Protein AF-A0A4S4K410-F1 (afdb_monomer)

Sequence (295 aa):
TPGTQKKARWALGLKLHQTNRVKKLQQISLLTTVKEDLVETQPMESEPGLAGVTVMLIDEGITEASTTGVRGQEWINKVKNTLTYLKDHHLTWGNIIEYILDPQHGKGQERWEGFFHSPHRVQQILNWWSSSRNSKTGRRTLQEWAVSYVAGAVGKEGHAATKNGLLQSGKMTVDELFAMGFDIKRLYGQLDAICPTITRVLHAFSTTAKQRQNNKEGPIQRKVRRVGAALLLLLGERSQANSYVKHVIGLYLSYPTLAGSRKAAYIPALPHTPSLNILASSLAFLWPAAQPQNA

Radius of gyration: 31.35 Å; Cα contacts (8 Å, |Δi|>4): 128; chains: 1; bounding box: 106×78×74 Å

Nearest PDB structures (foldseek):
  8fbj-assembly1_A  TM=2.030E-01  e=6.782E+00  synthetic construct

pLDDT: mean 75.61, std 21.57, range [28.02, 97.81]

Solvent-accessible surface area (backbone atoms only — not comparable to full-atom values): 17766 Å² total; per-residue (Å²): 108,80,69,58,58,55,53,52,54,52,54,50,51,52,53,52,52,51,53,52,51,51,54,50,50,51,53,49,51,56,58,52,65,64,55,75,80,63,82,80,85,77,82,85,84,81,87,87,90,76,85,88,79,87,81,76,94,72,95,75,92,77,95,82,79,62,73,70,61,51,59,53,50,53,51,52,50,54,53,50,53,50,55,49,56,32,53,78,70,78,43,52,74,64,58,53,47,50,54,40,67,38,76,87,68,69,35,60,64,61,37,34,72,72,43,58,69,44,67,64,54,52,53,50,51,51,50,53,49,63,32,86,89,36,57,71,66,57,30,49,53,53,50,53,50,51,51,51,50,50,50,52,51,38,52,50,24,57,50,49,46,59,72,70,41,84,40,26,41,92,82,48,76,91,50,73,61,52,57,72,66,68,44,49,62,62,52,30,58,57,43,41,74,56,27,48,64,51,48,51,51,51,47,58,74,76,47,53,74,71,48,71,78,66,66,52,71,69,65,52,57,56,46,50,40,51,51,24,46,51,52,52,50,54,48,31,72,73,31,77,64,34,33,31,67,58,52,46,50,46,55,64,62,50,47,66,67,44,58,75,56,90,75,71,83,90,73,79,81,75,79,90,51,75,60,55,57,55,47,49,65,62,43,61,76,73,53,76,77,79,70,81,80,85,128

Foldseek 3Di:
DVVVVVVVVVVVVVVVVVVVVVVVVVVVVVVVVVPVPDPPDDDDDDDDDDDDDDDDDDDDDDDDPDPVPVVVVVVVVVVVVVCVVCVVVVHHPVNVCCCCVPVVNVNPPCCCVVAVVDVVRVVVVLCVQCDPPHDPVSNVVSVVVVVVVLVVLQVVLLVQVVVVLPLACVVPDPDPCLLLVDDLLVQLVVSCVSRVSLLVVLCVVVDDPVCVVVPDPVVVVVSSLLSSLVVLVVSCVVDVSSCSLVVSLVVVVVVVVCVVVPPDDDDPDRDPDVSSVSNCVVCVVVDDPPDPPDD

Structure (mmCIF, N/CA/C/O backbone):
data_AF-A0A4S4K410-F1
#
_entry.id   AF-A0A4S4K410-F1
#
loop_
_atom_site.group_PDB
_atom_site.id
_atom_site.type_symbol
_atom_site.label_atom_id
_atom_site.label_alt_id
_atom_site.label_comp_id
_atom_site.label_asym_id
_atom_site.label_entity_id
_atom_site.label_seq_id
_atom_site.pdbx_PDB_ins_code
_atom_site.Cartn_x
_atom_site.Cartn_y
_atom_site.Cartn_z
_atom_site.occupancy
_atom_site.B_iso_or_equiv
_atom_site.auth_seq_id
_atom_site.auth_comp_id
_atom_site.auth_asym_id
_atom_site.auth_atom_id
_atom_site.pdbx_PDB_model_num
ATOM 1 N N . THR A 1 1 ? 25.215 55.231 -10.479 1.00 58.22 1 THR A N 1
ATOM 2 C CA . THR A 1 1 ? 25.894 54.295 -11.402 1.00 58.22 1 THR A CA 1
ATOM 3 C C . THR A 1 1 ? 24.973 53.118 -11.699 1.00 58.22 1 THR A C 1
ATOM 5 O O . THR A 1 1 ? 24.130 52.801 -10.866 1.00 58.22 1 THR A O 1
ATOM 8 N N . PRO A 1 2 ? 25.087 52.448 -12.857 1.00 57.28 2 PRO A N 1
ATOM 9 C CA . PRO A 1 2 ? 24.198 51.338 -13.241 1.00 57.28 2 PRO A CA 1
ATOM 10 C C . PRO A 1 2 ? 24.110 50.209 -12.190 1.00 57.28 2 PRO A C 1
ATOM 12 O O . PRO A 1 2 ? 23.074 49.561 -12.034 1.00 57.28 2 PRO A O 1
ATOM 15 N N . GLY A 1 3 ? 25.169 50.022 -11.392 1.00 59.28 3 GLY A N 1
ATOM 16 C CA . GLY A 1 3 ? 25.211 49.054 -10.292 1.00 59.28 3 GLY A CA 1
ATOM 17 C C . GLY A 1 3 ? 24.280 49.360 -9.109 1.00 59.28 3 GLY A C 1
ATOM 18 O O . GLY A 1 3 ? 23.757 48.425 -8.499 1.00 59.28 3 GLY A O 1
ATOM 19 N N . THR A 1 4 ? 24.005 50.633 -8.791 1.00 63.62 4 THR A N 1
ATOM 20 C CA . THR A 1 4 ? 23.116 50.995 -7.669 1.00 63.62 4 THR A CA 1
ATOM 21 C C . THR A 1 4 ? 21.636 50.800 -8.000 1.00 63.62 4 THR A C 1
ATOM 23 O O . THR A 1 4 ? 20.877 50.359 -7.137 1.00 63.62 4 THR A O 1
ATOM 26 N N . GLN A 1 5 ? 21.222 50.989 -9.259 1.00 62.91 5 GLN A N 1
ATOM 27 C CA . GLN A 1 5 ? 19.840 50.715 -9.685 1.00 62.91 5 GLN A CA 1
ATOM 28 C C . GLN A 1 5 ? 19.495 49.218 -9.657 1.00 62.91 5 GLN A C 1
ATOM 30 O O . GLN A 1 5 ? 18.385 48.845 -9.271 1.00 62.91 5 GLN A O 1
ATOM 35 N N . LYS A 1 6 ? 20.442 48.334 -10.005 1.00 70.31 6 LYS A N 1
ATOM 36 C CA . LYS A 1 6 ? 20.217 46.878 -9.979 1.00 70.31 6 LYS A CA 1
ATOM 37 C C . LYS A 1 6 ? 20.060 46.348 -8.547 1.00 70.31 6 LYS A C 1
ATOM 39 O O . LYS A 1 6 ? 19.157 45.553 -8.290 1.00 70.31 6 LYS A O 1
ATOM 44 N N . LYS A 1 7 ? 20.870 46.848 -7.603 1.00 70.31 7 LYS A N 1
ATOM 45 C CA . LYS A 1 7 ? 20.735 46.526 -6.169 1.00 70.31 7 LYS A CA 1
ATOM 46 C C . LYS A 1 7 ? 19.418 47.047 -5.580 1.00 70.31 7 LYS A C 1
ATOM 48 O O . LYS A 1 7 ? 18.753 46.308 -4.858 1.00 70.31 7 LYS A O 1
ATOM 53 N N . ALA A 1 8 ? 18.992 48.258 -5.948 1.00 69.50 8 ALA A N 1
ATOM 54 C CA . ALA A 1 8 ? 17.716 48.818 -5.497 1.00 69.50 8 ALA A CA 1
ATOM 55 C C . ALA A 1 8 ? 16.500 48.014 -6.002 1.00 69.50 8 ALA A C 1
ATOM 57 O O . ALA A 1 8 ? 15.588 47.731 -5.226 1.00 69.50 8 ALA A O 1
ATOM 58 N N . ARG A 1 9 ? 16.506 47.565 -7.269 1.00 69.75 9 ARG A N 1
ATOM 59 C CA . ARG A 1 9 ? 15.432 46.714 -7.827 1.00 69.75 9 ARG A CA 1
ATOM 60 C C . ARG A 1 9 ? 15.360 45.344 -7.151 1.00 69.75 9 ARG A C 1
ATOM 62 O O . ARG A 1 9 ? 14.262 44.852 -6.902 1.00 69.75 9 ARG A O 1
ATOM 69 N N . TRP A 1 10 ? 16.503 44.750 -6.809 1.00 75.12 10 TRP A N 1
ATOM 70 C CA . TRP A 1 10 ? 16.539 43.470 -6.097 1.00 75.12 10 TRP A CA 1
ATOM 71 C C . TRP A 1 10 ? 16.016 43.595 -4.657 1.00 75.12 10 TRP A C 1
ATOM 73 O O . TRP A 1 10 ? 15.180 42.798 -4.231 1.00 75.12 10 TRP A O 1
ATOM 83 N N . ALA A 1 11 ? 16.415 44.652 -3.939 1.00 72.06 11 ALA A N 1
ATOM 84 C CA . ALA A 1 11 ? 15.927 44.935 -2.588 1.00 72.06 11 ALA A CA 1
ATOM 85 C C . ALA A 1 11 ? 14.411 45.225 -2.549 1.00 72.06 11 ALA A C 1
ATOM 87 O O . ALA A 1 11 ? 13.716 44.765 -1.642 1.00 72.06 11 ALA A O 1
ATOM 88 N N . LEU A 1 12 ? 13.880 45.933 -3.554 1.00 74.94 12 LEU A N 1
ATOM 89 C CA . LEU A 1 12 ? 12.438 46.154 -3.710 1.00 74.94 12 LEU A CA 1
ATOM 90 C C . LEU A 1 12 ? 11.680 44.849 -3.982 1.00 74.94 12 LEU A C 1
ATOM 92 O O . LEU A 1 12 ? 10.649 44.614 -3.355 1.00 74.94 12 LEU A O 1
ATOM 96 N N . GLY A 1 13 ? 12.203 43.973 -4.846 1.00 74.81 13 GLY A N 1
ATOM 97 C CA . GLY A 1 13 ? 11.602 42.663 -5.121 1.00 74.81 13 GLY A CA 1
ATOM 98 C C . GLY A 1 13 ? 11.507 41.779 -3.874 1.00 74.81 13 GLY A C 1
ATOM 99 O O . GLY A 1 13 ? 10.479 41.144 -3.637 1.00 74.81 13 GLY A O 1
ATOM 100 N N . LEU A 1 14 ? 12.537 41.801 -3.024 1.00 71.12 14 LEU A N 1
ATOM 101 C CA . LEU A 1 14 ? 12.553 41.066 -1.757 1.00 71.12 14 LEU A CA 1
ATOM 102 C C . LEU A 1 14 ? 11.547 41.613 -0.740 1.00 71.12 14 LEU A C 1
ATOM 104 O O . LEU A 1 14 ? 10.814 40.829 -0.132 1.00 71.12 14 LEU A O 1
ATOM 108 N N . LYS A 1 15 ? 11.441 42.942 -0.605 1.00 75.94 15 LYS A N 1
ATOM 109 C CA . LYS A 1 15 ? 10.417 43.571 0.248 1.00 75.94 15 LYS A CA 1
ATOM 110 C C . LYS A 1 15 ? 8.997 43.281 -0.246 1.00 75.94 15 LYS A C 1
ATOM 112 O O . LYS A 1 15 ? 8.112 43.007 0.568 1.00 75.94 15 LYS A O 1
ATOM 117 N N . LEU A 1 16 ? 8.774 43.277 -1.563 1.00 74.81 16 LEU A N 1
ATOM 118 C CA . LEU A 1 16 ? 7.480 42.920 -2.153 1.00 74.81 16 LEU A CA 1
ATOM 119 C C . LEU A 1 16 ? 7.133 41.445 -1.898 1.00 74.81 16 LEU A C 1
ATOM 121 O O . LEU A 1 16 ? 5.997 41.100 -1.578 1.00 74.81 16 LEU A O 1
ATOM 125 N N . HIS A 1 17 ? 8.125 40.556 -1.997 1.00 75.19 17 HIS A N 1
ATOM 126 C CA . HIS A 1 17 ? 7.915 39.136 -1.749 1.00 75.19 17 HIS A CA 1
ATOM 127 C C . HIS A 1 17 ? 7.597 38.846 -0.274 1.00 75.19 17 HIS A C 1
ATOM 129 O O . HIS A 1 17 ? 6.692 38.055 0.010 1.00 75.19 17 HIS A O 1
ATOM 135 N N . GLN A 1 18 ? 8.280 39.515 0.660 1.00 72.62 18 GLN A N 1
ATOM 136 C CA . GLN A 1 18 ? 8.018 39.390 2.096 1.00 72.62 18 GLN A CA 1
ATOM 137 C C . GLN A 1 18 ? 6.632 39.924 2.475 1.00 72.62 18 GLN A C 1
ATOM 139 O O . GLN A 1 18 ? 5.879 39.225 3.151 1.00 72.62 18 GLN A O 1
ATOM 144 N N . THR A 1 19 ? 6.244 41.102 1.983 1.00 75.19 19 THR A N 1
ATOM 145 C CA . THR A 1 19 ? 4.909 41.671 2.249 1.00 75.19 19 THR A CA 1
ATOM 146 C C . THR A 1 19 ? 3.784 40.808 1.677 1.00 75.19 19 THR A C 1
ATOM 148 O O . THR A 1 19 ? 2.789 40.570 2.362 1.00 75.19 19 THR A O 1
ATOM 151 N N . ASN A 1 20 ? 3.959 40.238 0.482 1.00 76.69 20 ASN A N 1
ATOM 152 C CA . ASN A 1 20 ? 2.993 39.292 -0.087 1.00 76.69 20 ASN A CA 1
ATOM 153 C C . ASN A 1 20 ? 2.908 37.979 0.708 1.00 76.69 20 ASN A C 1
ATOM 155 O O . ASN A 1 20 ? 1.824 37.412 0.848 1.00 76.69 20 ASN A O 1
ATOM 159 N N . ARG A 1 21 ? 4.025 37.501 1.271 1.00 73.25 21 ARG A N 1
ATOM 160 C CA . ARG A 1 21 ? 4.039 36.312 2.137 1.00 73.25 21 ARG A CA 1
ATOM 161 C C . ARG A 1 21 ? 3.305 36.570 3.456 1.00 73.25 21 ARG A C 1
ATOM 163 O O . ARG A 1 21 ? 2.523 35.720 3.868 1.00 73.25 21 ARG A O 1
ATOM 170 N N . VAL A 1 22 ? 3.494 37.738 4.071 1.00 77.31 22 VAL A N 1
ATOM 171 C CA . VAL A 1 22 ? 2.789 38.132 5.306 1.00 77.31 22 VAL A CA 1
ATOM 172 C C . VAL A 1 22 ? 1.286 38.282 5.061 1.00 77.31 22 VAL A C 1
ATOM 174 O O . VAL A 1 22 ? 0.502 37.690 5.795 1.00 77.31 22 VAL A O 1
ATOM 177 N N . LYS A 1 23 ? 0.871 38.955 3.978 1.00 78.81 23 LYS A N 1
ATOM 178 C CA . LYS A 1 23 ? -0.553 39.065 3.605 1.00 78.81 23 LYS A CA 1
ATOM 179 C C . LYS A 1 23 ? -1.205 37.700 3.372 1.00 78.81 23 LYS A C 1
ATOM 181 O O . LYS A 1 23 ? -2.328 37.469 3.808 1.00 78.81 23 LYS A O 1
ATOM 186 N N . LYS A 1 24 ? -0.486 36.769 2.733 1.00 75.38 24 LYS A N 1
ATOM 187 C CA . LYS A 1 24 ? -0.970 35.399 2.505 1.00 75.38 24 LYS A CA 1
ATOM 188 C C . LYS A 1 24 ? -1.123 34.616 3.812 1.00 75.38 24 LYS A C 1
ATOM 190 O O . LYS A 1 24 ? -2.091 33.881 3.961 1.00 75.38 24 LYS A O 1
ATOM 195 N N . LEU A 1 25 ? -0.202 34.785 4.762 1.00 68.94 25 LEU A N 1
ATOM 196 C CA . LEU A 1 25 ? -0.297 34.156 6.082 1.00 68.94 25 LEU A CA 1
ATOM 197 C C . LEU A 1 25 ? -1.420 34.767 6.933 1.00 68.94 25 LEU A C 1
ATOM 199 O O . LEU A 1 25 ? -2.132 34.024 7.599 1.00 68.94 25 LEU A O 1
ATOM 203 N N . GLN A 1 26 ? -1.649 36.080 6.849 1.00 73.56 26 GLN A N 1
ATOM 204 C CA . GLN A 1 26 ? -2.785 36.740 7.504 1.00 73.56 26 GLN A CA 1
ATOM 205 C C . GLN A 1 26 ? -4.131 36.285 6.920 1.00 73.56 26 GLN A C 1
ATOM 207 O O . GLN A 1 26 ? -5.048 36.001 7.682 1.00 73.56 26 GLN A O 1
ATOM 212 N N . GLN A 1 27 ? -4.243 36.121 5.595 1.00 69.31 27 GLN A N 1
ATOM 213 C CA . GLN A 1 27 ? -5.436 35.529 4.970 1.00 69.31 27 GLN A CA 1
ATOM 214 C C . GLN A 1 27 ? -5.677 34.082 5.412 1.00 69.31 27 GLN A C 1
ATOM 216 O O . GLN A 1 27 ? -6.821 33.704 5.639 1.00 69.31 27 GLN A O 1
ATOM 221 N N . ILE A 1 28 ? -4.620 33.275 5.546 1.00 67.75 28 ILE A N 1
ATOM 222 C CA . ILE A 1 28 ? -4.744 31.898 6.045 1.00 67.75 28 ILE A CA 1
ATOM 223 C C . ILE A 1 28 ? -5.203 31.903 7.507 1.00 67.75 28 ILE A C 1
ATOM 225 O O . ILE A 1 28 ? -6.113 31.152 7.830 1.00 67.75 28 ILE A O 1
ATOM 229 N N . SER A 1 29 ? -4.646 32.786 8.344 1.00 62.28 29 SER A N 1
ATOM 230 C CA . SER A 1 29 ? -5.039 32.947 9.751 1.00 62.28 29 SER A CA 1
ATOM 231 C C . SER A 1 29 ? -6.515 33.341 9.898 1.00 62.28 29 SER A C 1
ATOM 233 O O . SER A 1 29 ? -7.247 32.725 10.666 1.00 62.28 29 SER A O 1
ATOM 235 N N . LEU A 1 30 ? -6.983 34.298 9.086 1.00 61.16 30 LEU A N 1
ATOM 236 C CA . LEU A 1 30 ? -8.387 34.729 9.056 1.00 61.16 30 LEU A CA 1
ATOM 237 C C . LEU A 1 30 ? -9.333 33.632 8.531 1.00 61.16 30 LEU A C 1
ATOM 239 O O . LEU A 1 30 ? -10.463 33.518 8.990 1.00 61.16 30 LEU A O 1
ATOM 243 N N . LEU A 1 31 ? -8.879 32.794 7.593 1.00 52.06 31 LEU A N 1
ATOM 244 C CA . LEU A 1 31 ? -9.649 31.644 7.098 1.00 52.06 31 LEU A CA 1
ATOM 245 C C . LEU A 1 31 ? -9.708 30.486 8.102 1.00 52.06 31 LEU A C 1
ATOM 247 O O . LEU A 1 31 ? -10.631 29.675 8.026 1.00 52.06 31 LEU A O 1
ATOM 251 N N . THR A 1 32 ? -8.735 30.383 9.010 1.00 49.59 32 THR A N 1
ATOM 252 C CA . THR A 1 32 ? -8.744 29.389 10.089 1.00 49.59 32 THR A CA 1
ATOM 253 C C . THR A 1 32 ? -9.578 29.841 11.282 1.00 49.59 32 THR A C 1
ATOM 255 O O . THR A 1 32 ? -10.300 29.015 11.822 1.00 49.59 32 THR A O 1
ATOM 258 N N . THR A 1 33 ? -9.589 31.134 11.627 1.00 46.19 33 THR A N 1
ATOM 259 C CA . THR A 1 33 ? -10.418 31.647 12.732 1.00 46.19 33 THR A CA 1
ATOM 260 C C . THR A 1 33 ? -11.907 31.717 12.388 1.00 46.19 33 THR A C 1
ATOM 262 O O . THR A 1 33 ? -12.734 31.500 13.259 1.00 46.19 33 THR A O 1
ATOM 265 N N . VAL A 1 34 ? -12.282 31.931 11.120 1.00 44.28 34 VAL A N 1
ATOM 266 C CA . VAL A 1 34 ? -13.703 31.910 10.698 1.00 44.28 34 VAL A CA 1
ATOM 267 C C . VAL A 1 34 ? -14.269 30.481 10.597 1.00 44.28 34 VAL A C 1
ATOM 269 O O . VAL A 1 34 ? -15.481 30.297 10.556 1.00 44.28 34 VAL A O 1
ATOM 272 N N . LYS A 1 35 ? -13.419 29.445 10.570 1.00 39.97 35 LYS A N 1
ATOM 273 C CA . LYS A 1 35 ? -13.858 28.046 10.421 1.00 39.97 35 LYS A CA 1
ATOM 274 C C . LYS A 1 35 ? -14.081 27.288 11.728 1.00 39.97 35 LYS A C 1
ATOM 276 O O . LYS A 1 35 ? -14.614 26.183 11.661 1.00 39.97 35 LYS A O 1
ATOM 281 N N . GLU A 1 36 ? -13.691 27.841 12.873 1.00 41.59 36 GLU A N 1
ATOM 282 C CA . GLU A 1 36 ? -13.908 27.183 14.169 1.00 41.59 36 GLU A CA 1
ATOM 283 C C . GLU A 1 36 ? -15.303 27.456 14.766 1.00 41.59 36 GLU A C 1
ATOM 285 O O . GLU A 1 36 ? -15.754 26.649 15.572 1.00 41.59 36 GLU A O 1
ATOM 290 N N . ASP A 1 37 ? -16.048 28.455 14.267 1.00 39.25 37 ASP A N 1
ATOM 291 C CA . ASP A 1 37 ? -17.365 28.840 14.817 1.00 39.25 37 ASP A CA 1
ATOM 292 C C . ASP A 1 37 ? -18.587 28.501 13.934 1.00 39.25 37 ASP A C 1
ATOM 294 O O . ASP A 1 37 ? -19.714 28.847 14.277 1.00 39.25 37 ASP A O 1
ATOM 298 N N . LEU A 1 38 ? -18.422 27.776 12.820 1.00 41.53 38 LEU A N 1
ATOM 299 C CA . LEU A 1 38 ? -19.553 27.241 12.043 1.00 41.53 38 LEU A CA 1
ATOM 300 C C . LEU A 1 38 ? -19.251 25.836 11.509 1.00 41.53 38 LEU A C 1
ATOM 302 O O . LEU A 1 38 ? -18.818 25.647 10.372 1.00 41.53 38 LEU A O 1
ATOM 306 N N . VAL A 1 39 ? -19.544 24.828 12.330 1.00 38.06 39 VAL A N 1
ATOM 307 C CA . VAL A 1 39 ? -19.898 23.487 11.843 1.00 38.06 39 VAL A CA 1
ATOM 308 C C . VAL A 1 39 ? -21.301 23.172 12.345 1.00 38.06 39 VAL A C 1
ATOM 310 O O . VAL A 1 39 ? -21.522 22.347 13.227 1.00 38.06 39 VAL A O 1
ATOM 313 N N . GLU A 1 40 ? -22.261 23.881 11.759 1.00 32.88 40 GLU A N 1
ATOM 314 C CA . GLU A 1 40 ? -23.642 23.434 11.686 1.00 32.88 40 GLU A CA 1
ATOM 315 C C . GLU A 1 40 ? -23.673 22.234 10.731 1.00 32.88 40 GLU A C 1
ATOM 317 O O . GLU A 1 40 ? -23.235 22.290 9.579 1.00 32.88 40 GLU A O 1
ATOM 322 N N . THR A 1 41 ? -24.073 21.088 11.267 1.00 41.03 41 THR A N 1
ATOM 323 C CA . THR A 1 41 ? -24.139 19.823 10.543 1.00 41.03 41 THR A CA 1
ATOM 324 C C . THR A 1 41 ? -25.437 19.807 9.751 1.00 41.03 41 THR A C 1
ATOM 326 O O . THR A 1 41 ? -26.500 19.602 10.326 1.00 41.03 41 THR A O 1
ATOM 329 N N . GLN A 1 42 ? -25.360 20.003 8.433 1.00 31.97 42 GLN A N 1
ATOM 330 C CA . GLN A 1 42 ? -26.468 19.656 7.545 1.00 31.97 42 GLN A CA 1
ATOM 331 C C . GLN A 1 42 ? -26.341 18.210 7.034 1.00 31.97 42 GLN A C 1
ATOM 333 O O . GLN A 1 42 ? -25.226 17.757 6.741 1.00 31.97 42 GLN A O 1
ATOM 338 N N . PRO A 1 43 ? -27.463 17.467 6.962 1.00 35.56 43 PRO A N 1
ATOM 339 C CA . PRO A 1 43 ? -27.498 16.071 6.550 1.00 35.56 43 PRO A CA 1
ATOM 340 C C . PRO A 1 43 ? -27.390 15.944 5.026 1.00 35.56 43 PRO A C 1
ATOM 342 O O . PRO A 1 43 ? -27.914 16.761 4.277 1.00 35.56 43 PRO A O 1
ATOM 345 N N . MET A 1 44 ? -26.713 14.891 4.566 1.00 32.66 44 MET A N 1
ATOM 346 C CA . MET A 1 44 ? -26.712 14.505 3.155 1.00 32.66 44 MET A CA 1
ATOM 347 C C . MET A 1 44 ? -28.058 13.874 2.804 1.00 32.66 44 MET A C 1
ATOM 349 O O . MET A 1 44 ? -28.407 12.815 3.328 1.00 32.66 44 MET A O 1
ATOM 353 N N . GLU A 1 45 ? -28.763 14.530 1.893 1.00 31.62 45 GLU A N 1
ATOM 354 C CA . GLU A 1 45 ? -29.913 14.016 1.165 1.00 31.62 45 GLU A CA 1
ATOM 355 C C . GLU A 1 45 ? -29.520 12.808 0.300 1.00 31.62 45 GLU A C 1
ATOM 357 O O . GLU A 1 45 ? -28.517 12.813 -0.420 1.00 31.62 45 GLU A O 1
ATOM 362 N N . SER A 1 46 ? -30.339 11.763 0.384 1.00 35.44 46 SER A N 1
ATOM 363 C CA . SER A 1 46 ? -30.424 10.661 -0.569 1.00 35.44 46 SER A CA 1
ATOM 364 C C . SER A 1 46 ? -31.600 10.921 -1.513 1.00 35.44 46 SER A C 1
ATOM 366 O O . SER A 1 46 ? -32.734 11.039 -1.052 1.00 35.44 46 SER A O 1
ATOM 368 N N . GLU A 1 47 ? -31.330 10.989 -2.812 1.00 35.72 47 GLU A N 1
ATOM 369 C CA . GLU A 1 47 ? -32.327 11.106 -3.888 1.00 35.72 47 GLU A CA 1
ATOM 370 C C . GLU A 1 47 ? -32.911 9.728 -4.308 1.00 35.72 47 GLU A C 1
ATOM 372 O O . GLU A 1 47 ? -32.376 8.688 -3.910 1.00 35.72 47 GLU A O 1
ATOM 377 N N . PRO A 1 48 ? -34.043 9.697 -5.047 1.00 44.16 48 PRO A N 1
ATOM 378 C CA . PRO A 1 48 ? -35.269 9.031 -4.602 1.00 44.16 48 PRO A CA 1
ATOM 379 C C . PRO A 1 48 ? -35.587 7.709 -5.313 1.00 44.16 48 PRO A C 1
ATOM 381 O O . PRO A 1 48 ? -35.145 7.433 -6.426 1.00 44.16 48 PRO A O 1
ATOM 384 N N . GLY A 1 49 ? -36.465 6.921 -4.690 1.00 28.72 49 GLY A N 1
ATOM 385 C CA . GLY A 1 49 ? -37.082 5.766 -5.332 1.00 28.72 49 GLY A CA 1
ATOM 386 C C . GLY A 1 49 ? -38.036 5.008 -4.419 1.00 28.72 49 GLY A C 1
ATOM 387 O O . GLY A 1 49 ? -37.696 3.923 -3.971 1.00 28.72 49 GLY A O 1
ATOM 388 N N . LEU A 1 50 ? -39.199 5.592 -4.119 1.00 31.83 50 LEU A N 1
ATOM 389 C CA . LEU A 1 50 ? -40.534 4.994 -4.294 1.00 31.83 50 LEU A CA 1
ATOM 390 C C . LEU A 1 50 ? -41.589 5.917 -3.656 1.00 31.83 50 LEU A C 1
ATOM 392 O O . LEU A 1 50 ? -41.365 6.490 -2.595 1.00 31.83 50 LEU A O 1
ATOM 396 N N . ALA A 1 51 ? -42.716 6.054 -4.356 1.00 32.25 51 ALA A N 1
ATOM 397 C CA . ALA A 1 51 ? -43.924 6.812 -4.023 1.00 32.25 51 ALA A CA 1
ATOM 398 C C . ALA A 1 51 ? -44.270 6.810 -2.516 1.00 32.25 51 ALA A C 1
ATOM 400 O O . ALA A 1 51 ? -44.193 5.782 -1.858 1.00 32.25 51 ALA A O 1
ATOM 401 N N . GLY A 1 52 ? -44.644 7.922 -1.887 1.00 32.75 52 GLY A N 1
ATOM 402 C CA . GLY A 1 52 ? -45.689 8.838 -2.330 1.00 32.75 52 GLY A CA 1
ATOM 403 C C . GLY A 1 52 ? -47.026 8.417 -1.716 1.00 32.75 52 GLY A C 1
ATOM 404 O O . GLY A 1 52 ? -47.858 7.871 -2.425 1.00 32.75 52 GLY A O 1
ATOM 405 N N . VAL A 1 53 ? -47.225 8.664 -0.415 1.00 29.39 53 VAL A N 1
ATOM 406 C CA . VAL A 1 53 ? -48.561 8.740 0.202 1.00 29.39 53 VAL A CA 1
ATOM 407 C C . VAL A 1 53 ? -48.541 9.842 1.260 1.00 29.39 53 VAL A C 1
ATOM 409 O O . VAL A 1 53 ? -47.982 9.690 2.344 1.00 29.39 53 VAL A O 1
ATOM 412 N N . THR A 1 54 ? -49.144 10.975 0.918 1.00 31.92 54 THR A N 1
ATOM 413 C CA . THR A 1 54 ? -49.551 12.016 1.859 1.00 31.92 54 THR A CA 1
ATOM 414 C C . THR A 1 54 ? -50.782 11.502 2.603 1.00 31.92 54 THR A C 1
ATOM 416 O O . THR A 1 54 ? -51.842 11.361 1.999 1.00 31.92 54 THR A O 1
ATOM 419 N N . VAL A 1 55 ? -50.655 11.199 3.896 1.00 29.03 55 VAL A N 1
ATOM 420 C CA . VAL A 1 55 ? -51.817 10.907 4.747 1.00 29.03 55 VAL A CA 1
ATOM 421 C C . VAL A 1 55 ? -52.365 12.238 5.248 1.00 29.03 55 VAL A C 1
ATOM 423 O O . VAL A 1 55 ? -51.742 12.920 6.061 1.00 29.03 55 VAL A O 1
ATOM 426 N N . MET A 1 56 ? -53.514 12.624 4.694 1.00 28.02 56 MET A N 1
ATOM 427 C CA . MET A 1 56 ? -54.373 13.659 5.254 1.00 28.02 56 MET A CA 1
ATOM 428 C C . MET A 1 56 ? -54.857 13.225 6.638 1.00 28.02 56 MET A C 1
ATOM 430 O O . MET A 1 56 ? -55.215 12.068 6.844 1.00 28.02 56 MET A O 1
ATOM 434 N N . LEU A 1 57 ? -54.880 14.185 7.559 1.00 37.22 57 LEU A N 1
ATOM 435 C CA . LEU A 1 57 ? -55.513 14.078 8.866 1.00 37.22 57 LEU A CA 1
ATOM 436 C C . LEU A 1 57 ? -56.980 13.661 8.700 1.00 37.22 57 LEU A C 1
ATOM 438 O O . LEU A 1 57 ? -57.785 14.442 8.193 1.00 37.22 57 LEU A O 1
ATOM 442 N N . ILE A 1 58 ? -57.313 12.455 9.155 1.00 33.31 58 ILE A N 1
ATOM 443 C CA . ILE A 1 58 ? -58.666 12.090 9.569 1.00 33.31 58 ILE A CA 1
ATOM 444 C C . ILE A 1 58 ? -58.542 11.448 10.949 1.00 33.31 58 ILE A C 1
ATOM 446 O O . ILE A 1 58 ? -57.745 10.538 11.172 1.00 33.31 58 ILE A O 1
ATOM 450 N N . ASP A 1 59 ? -59.297 12.039 11.859 1.00 40.50 59 ASP A N 1
ATOM 451 C CA . ASP A 1 59 ? -59.547 11.656 13.236 1.00 40.50 59 ASP A CA 1
ATOM 452 C C . ASP A 1 59 ? -60.262 10.295 13.268 1.00 40.50 59 ASP A C 1
ATOM 454 O O . ASP A 1 59 ? -61.332 10.170 12.683 1.00 40.50 59 ASP A O 1
ATOM 458 N N . GLU A 1 60 ? -59.634 9.274 13.856 1.00 35.62 60 GLU A N 1
ATOM 459 C CA . GLU A 1 60 ? -60.249 8.202 14.659 1.00 35.62 60 GLU A CA 1
ATOM 460 C C . GLU A 1 60 ? -59.183 7.148 15.007 1.00 35.62 60 GLU A C 1
ATOM 462 O O . GLU A 1 60 ? -58.376 6.719 14.181 1.00 35.62 60 GLU A O 1
ATOM 467 N N . GLY A 1 61 ? -59.112 6.808 16.293 1.00 45.00 61 GLY A N 1
ATOM 468 C CA . GLY A 1 61 ? -57.952 6.177 16.907 1.00 45.00 61 GLY A CA 1
ATOM 469 C C . GLY A 1 61 ? -57.623 4.771 16.413 1.00 45.00 61 GLY A C 1
ATOM 470 O O . GLY A 1 61 ? -58.499 3.925 16.322 1.00 45.00 61 GLY A O 1
ATOM 471 N N . ILE A 1 62 ? -56.323 4.511 16.255 1.00 33.25 62 ILE A N 1
ATOM 472 C CA . ILE A 1 62 ? -55.640 3.261 16.610 1.00 33.25 62 ILE A CA 1
ATOM 473 C C . ILE A 1 62 ? -54.217 3.640 17.052 1.00 33.25 62 ILE A C 1
ATOM 475 O O . ILE A 1 62 ? -53.483 4.366 16.385 1.00 33.25 62 ILE A O 1
ATOM 479 N N . THR A 1 63 ? -53.842 3.152 18.227 1.00 44.12 63 THR A N 1
ATOM 480 C CA . THR A 1 63 ? -52.506 3.190 18.820 1.00 44.12 63 THR A CA 1
ATOM 481 C C . THR A 1 63 ? -51.482 2.440 17.962 1.00 44.12 63 THR A C 1
ATOM 483 O O . THR A 1 63 ? -51.380 1.222 18.062 1.00 44.12 63 THR A O 1
ATOM 486 N N . GLU A 1 64 ? -50.653 3.154 17.202 1.00 36.84 64 GLU A N 1
ATOM 487 C CA . GLU A 1 64 ? -49.389 2.626 16.663 1.00 36.84 64 GLU A CA 1
ATOM 488 C C . GLU A 1 64 ? -48.216 3.537 17.047 1.00 36.84 64 GLU A C 1
ATOM 490 O O . GLU A 1 64 ? -47.547 4.160 16.228 1.00 36.84 64 GLU A O 1
ATOM 495 N N . ALA A 1 65 ? -47.955 3.608 18.351 1.00 41.59 65 ALA A N 1
ATOM 496 C CA . ALA A 1 65 ? -46.670 4.050 18.869 1.00 41.59 65 ALA A CA 1
ATOM 497 C C . ALA A 1 65 ? -45.747 2.830 19.083 1.00 41.59 65 ALA A C 1
ATOM 499 O O . ALA A 1 65 ? -46.139 1.844 19.702 1.00 41.59 65 ALA A O 1
ATOM 500 N N . SER A 1 66 ? -44.481 2.946 18.663 1.00 47.12 66 SER A N 1
ATOM 501 C CA . SER A 1 66 ? -43.322 2.241 19.254 1.00 47.12 66 SER A CA 1
ATOM 502 C C . SER A 1 66 ? -43.007 0.772 18.903 1.00 47.12 66 SER A C 1
ATOM 504 O O . SER A 1 66 ? -42.424 0.074 19.728 1.00 47.12 66 SER A O 1
ATOM 506 N N . THR A 1 67 ? -43.212 0.268 17.685 1.00 45.44 67 THR A N 1
ATOM 507 C CA . THR A 1 67 ? -42.665 -1.070 17.327 1.00 45.44 67 THR A CA 1
ATOM 508 C C . THR A 1 67 ? -41.166 -1.071 16.976 1.00 45.44 67 THR A C 1
ATOM 510 O O . THR A 1 67 ? -40.469 -2.055 17.235 1.00 45.44 67 THR A O 1
ATOM 513 N N . THR A 1 68 ? -40.610 0.030 16.461 1.00 47.00 68 THR A N 1
ATOM 514 C CA . THR A 1 68 ? -39.175 0.139 16.113 1.00 47.00 68 THR A CA 1
ATOM 515 C C . THR A 1 68 ? -38.273 0.409 17.322 1.00 47.00 68 THR A C 1
ATOM 517 O O . THR A 1 68 ? -37.179 -0.151 17.409 1.00 47.00 68 THR A O 1
ATOM 520 N N . GLY A 1 69 ? -38.738 1.199 18.295 1.00 55.50 69 GLY A N 1
ATOM 521 C CA . GLY A 1 69 ? -37.994 1.491 19.528 1.00 55.50 69 GLY A CA 1
ATOM 522 C C . GLY A 1 69 ? -37.861 0.282 20.461 1.00 55.50 69 GLY A C 1
ATOM 523 O O . GLY A 1 69 ? -36.798 0.051 21.037 1.00 55.50 69 GLY A O 1
ATOM 524 N N . VAL A 1 70 ? -38.908 -0.544 20.557 1.00 60.41 70 VAL A N 1
ATOM 525 C CA . VAL A 1 70 ? -38.941 -1.708 21.460 1.00 60.41 70 VAL A CA 1
ATOM 526 C C . VAL A 1 70 ? -37.993 -2.818 20.990 1.00 60.41 70 VAL A C 1
ATOM 528 O O . VAL A 1 70 ? -37.234 -3.352 21.798 1.00 60.41 70 VAL A O 1
ATOM 531 N N . ARG A 1 71 ? -37.938 -3.104 19.678 1.00 59.38 71 ARG A N 1
ATOM 532 C CA . ARG A 1 71 ? -37.012 -4.106 19.109 1.00 59.38 71 ARG A CA 1
ATOM 533 C C . ARG A 1 71 ? -35.543 -3.699 19.275 1.00 59.38 71 ARG A C 1
ATOM 535 O O . ARG A 1 71 ? -34.691 -4.543 19.550 1.00 59.38 71 ARG A O 1
ATOM 542 N N . GLY A 1 72 ? -35.249 -2.403 19.143 1.00 77.38 72 GLY A N 1
ATOM 543 C CA . GLY A 1 72 ? -33.916 -1.859 19.403 1.00 77.38 72 GLY A CA 1
ATOM 544 C C . GLY A 1 72 ? -33.508 -2.022 20.868 1.00 77.38 72 GLY A C 1
ATOM 545 O O . GLY A 1 72 ? -32.397 -2.468 21.156 1.00 77.38 72 GLY A O 1
ATOM 546 N N . GLN A 1 73 ? -34.425 -1.742 21.794 1.00 85.94 73 GLN A N 1
ATOM 547 C CA . GLN A 1 73 ? -34.149 -1.835 23.225 1.00 85.94 73 GLN A CA 1
ATOM 548 C C . GLN A 1 73 ? -33.969 -3.282 23.705 1.00 85.94 73 GLN A C 1
ATOM 550 O O . GLN A 1 73 ? -33.073 -3.559 24.504 1.00 85.94 73 GLN A O 1
ATOM 555 N N . GLU A 1 74 ? -34.762 -4.221 23.183 1.00 91.06 74 GLU A N 1
ATOM 556 C CA . GLU A 1 74 ? -34.614 -5.649 23.484 1.00 91.06 74 GLU A CA 1
ATOM 557 C C . GLU A 1 74 ? -33.236 -6.174 23.053 1.00 91.06 74 GLU A C 1
ATOM 559 O O . GLU A 1 74 ? -32.558 -6.864 23.818 1.00 91.06 74 GLU A O 1
ATOM 564 N N . TRP A 1 75 ? -32.781 -5.799 21.853 1.00 90.88 75 TRP A N 1
ATOM 565 C CA . TRP A 1 75 ? -31.453 -6.165 21.366 1.00 90.88 75 TRP A CA 1
ATOM 566 C C . TRP A 1 75 ? -30.339 -5.594 22.254 1.00 90.88 75 TRP A C 1
ATOM 568 O O . TRP A 1 75 ? -29.435 -6.333 22.649 1.00 90.88 75 TRP A O 1
ATOM 578 N N . ILE A 1 76 ? -30.433 -4.316 22.643 1.00 92.06 76 ILE A N 1
ATOM 579 C CA . ILE A 1 76 ? -29.466 -3.682 23.555 1.00 92.06 76 ILE A CA 1
ATOM 580 C C . ILE A 1 76 ? -29.392 -4.447 24.880 1.00 92.06 76 ILE A C 1
ATOM 582 O O . ILE A 1 76 ? -28.297 -4.697 25.386 1.00 92.06 76 ILE A O 1
ATOM 586 N N . ASN A 1 77 ? -30.538 -4.846 25.434 1.00 94.06 77 ASN A N 1
ATOM 587 C CA . ASN A 1 77 ? -30.590 -5.593 26.689 1.00 94.06 77 ASN A CA 1
ATOM 588 C C . ASN A 1 77 ? -29.948 -6.982 26.552 1.00 94.06 77 ASN A C 1
ATOM 590 O O . ASN A 1 77 ? -29.147 -7.363 27.405 1.00 94.06 77 ASN A O 1
ATOM 594 N N . LYS A 1 78 ? -30.205 -7.708 25.455 1.00 94.12 78 LYS A N 1
ATOM 595 C CA . LYS A 1 78 ? -29.557 -9.006 25.182 1.00 94.12 78 LYS A CA 1
ATOM 596 C C . LYS A 1 78 ? -28.036 -8.881 25.085 1.00 94.12 78 LYS A C 1
ATOM 598 O O . LYS A 1 78 ? -27.312 -9.675 25.687 1.00 94.12 78 LYS A O 1
ATOM 603 N N . VAL A 1 79 ? -27.542 -7.862 24.380 1.00 92.50 79 VAL A N 1
ATOM 604 C CA . VAL A 1 79 ? -26.097 -7.608 24.260 1.00 92.50 79 VAL A CA 1
ATOM 605 C C . VAL A 1 79 ? -25.491 -7.262 25.619 1.00 92.50 79 VAL A C 1
ATOM 607 O O . VAL A 1 79 ? -24.464 -7.829 25.981 1.00 92.50 79 VAL A O 1
ATOM 610 N N . LYS A 1 80 ? -26.137 -6.394 26.408 1.00 93.50 80 LYS A N 1
ATOM 611 C CA . LYS A 1 80 ? -25.676 -6.051 27.763 1.00 93.50 80 LYS A CA 1
ATOM 612 C C . LYS A 1 80 ? -25.590 -7.279 28.666 1.00 93.50 80 LYS A C 1
ATOM 614 O O . LYS A 1 80 ? -24.551 -7.485 29.279 1.00 93.50 80 LYS A O 1
ATOM 619 N N . ASN A 1 81 ? -26.627 -8.115 28.690 1.00 95.25 81 ASN A N 1
ATOM 620 C CA . ASN A 1 81 ? -26.639 -9.338 29.496 1.00 95.25 81 ASN A CA 1
ATOM 621 C C . ASN A 1 81 ? -25.516 -10.297 29.083 1.00 95.25 81 ASN A C 1
ATOM 623 O O . ASN A 1 81 ? -24.847 -10.867 29.939 1.00 95.25 81 ASN A O 1
ATOM 627 N N . THR A 1 82 ? -25.261 -10.415 27.777 1.00 94.44 82 THR A N 1
ATOM 628 C CA . THR A 1 82 ? -24.149 -11.220 27.256 1.00 94.44 82 THR A CA 1
ATOM 629 C C . THR A 1 82 ? -22.801 -10.662 27.718 1.00 94.44 82 THR A C 1
ATOM 631 O O . THR A 1 82 ? -21.949 -11.415 28.171 1.00 94.44 82 THR A O 1
ATOM 634 N N . LEU A 1 83 ? -22.599 -9.342 27.661 1.00 93.19 83 LEU A N 1
ATOM 635 C CA . LEU A 1 83 ? -21.359 -8.716 28.133 1.00 93.19 83 LEU A CA 1
ATOM 636 C C . LEU A 1 83 ? -21.147 -8.897 29.643 1.00 93.19 83 LEU A C 1
ATOM 638 O O . LEU A 1 83 ? -20.011 -9.100 30.068 1.00 93.19 83 LEU A O 1
ATOM 642 N N . THR A 1 84 ? -22.216 -8.856 30.441 1.00 94.38 84 THR A N 1
ATOM 643 C CA . THR A 1 84 ? -22.151 -9.147 31.881 1.00 94.38 84 THR A CA 1
ATOM 644 C C . THR A 1 84 ? -21.751 -10.599 32.126 1.00 94.38 84 THR A C 1
ATOM 646 O O . THR A 1 84 ? -20.789 -10.838 32.844 1.00 94.38 84 THR A O 1
ATOM 649 N N . TYR A 1 85 ? -22.391 -11.550 31.439 1.00 95.62 85 TYR A N 1
ATOM 650 C CA . TYR A 1 85 ? -22.061 -12.976 31.534 1.00 95.62 85 TYR A CA 1
ATOM 651 C C . TYR A 1 85 ? -20.580 -13.261 31.234 1.00 95.62 85 TYR A C 1
ATOM 653 O O . TYR A 1 85 ? -19.923 -14.024 31.937 1.00 95.62 85 TYR A O 1
ATOM 661 N N . LEU A 1 86 ? -20.020 -12.604 30.215 1.00 94.56 86 LEU A N 1
ATOM 662 C CA . LEU A 1 86 ? -18.597 -12.733 29.891 1.00 94.56 86 LEU A CA 1
ATOM 663 C C . LEU A 1 86 ? -17.699 -12.208 31.007 1.00 94.56 86 LEU A C 1
ATOM 665 O O . LEU A 1 86 ? -16.710 -12.851 31.362 1.00 94.56 86 LEU A O 1
ATOM 669 N N . LYS A 1 87 ? -18.062 -11.057 31.577 1.00 93.75 87 LYS A N 1
ATOM 670 C CA . LYS A 1 87 ? -17.322 -10.445 32.676 1.00 93.75 87 LYS A CA 1
ATOM 671 C C . LYS A 1 87 ? -17.316 -11.341 33.916 1.00 93.75 87 LYS A C 1
ATOM 673 O O . LYS A 1 87 ? -16.264 -11.480 34.537 1.00 93.75 87 LYS A O 1
ATOM 678 N N . ASP A 1 88 ? -18.447 -11.969 34.226 1.00 95.94 88 ASP A N 1
ATOM 679 C CA . ASP A 1 88 ? -18.602 -12.873 35.372 1.00 95.94 88 ASP A CA 1
ATOM 680 C C . ASP A 1 88 ? -17.738 -14.138 35.237 1.00 95.94 88 ASP A C 1
ATOM 682 O O . ASP A 1 88 ? -17.294 -14.705 36.232 1.00 95.94 88 ASP A O 1
ATOM 686 N N . HIS A 1 89 ? -17.422 -14.539 34.003 1.00 95.31 89 HIS A N 1
ATOM 687 C CA . HIS A 1 89 ? -16.519 -15.651 33.698 1.00 95.31 89 HIS A CA 1
ATOM 688 C C . HIS A 1 89 ? -15.076 -15.224 33.379 1.00 95.31 89 HIS A C 1
ATOM 690 O O . HIS A 1 89 ? -14.306 -16.023 32.848 1.00 95.31 89 HIS A O 1
ATOM 696 N N . HIS A 1 90 ? -14.683 -13.984 33.696 1.00 93.88 90 HIS A N 1
ATOM 697 C CA . HIS A 1 90 ? -13.343 -13.439 33.422 1.00 93.88 90 HIS A CA 1
ATOM 698 C C . HIS A 1 90 ? -12.928 -13.474 31.938 1.00 93.88 90 HIS A C 1
ATOM 700 O O . HIS A 1 90 ? -11.741 -13.453 31.606 1.00 93.88 90 HIS A O 1
ATOM 706 N N . LEU A 1 91 ? -13.902 -13.484 31.028 1.00 94.81 91 LEU A N 1
ATOM 707 C CA . LEU A 1 91 ? -13.678 -13.404 29.592 1.00 94.81 91 LEU A CA 1
ATOM 708 C C . LEU A 1 91 ? -13.911 -11.977 29.106 1.00 94.81 91 LEU A C 1
ATOM 710 O O . LEU A 1 91 ? -14.853 -11.293 29.506 1.00 94.81 91 LEU A O 1
ATOM 714 N N . THR A 1 92 ? -13.058 -11.519 28.193 1.00 92.88 92 THR A N 1
ATOM 715 C CA . THR A 1 92 ? -13.295 -10.263 27.481 1.00 92.88 92 THR A CA 1
ATOM 716 C C . THR A 1 92 ? -13.915 -10.542 26.118 1.00 92.88 92 THR A C 1
ATOM 718 O O . THR A 1 92 ? -13.704 -11.597 25.521 1.00 92.88 92 THR A O 1
ATOM 721 N N . TRP A 1 93 ? -14.635 -9.559 25.577 1.00 90.81 93 TRP A N 1
ATOM 722 C CA . TRP A 1 93 ? -15.075 -9.604 24.180 1.00 90.81 93 TRP A CA 1
ATOM 723 C C . TRP A 1 93 ? -13.894 -9.766 23.203 1.00 90.81 93 TRP A C 1
ATOM 725 O O . TRP A 1 93 ? -14.032 -10.432 22.180 1.00 90.81 93 TRP A O 1
ATOM 735 N N . GLY A 1 94 ? -12.720 -9.223 23.551 1.00 92.12 94 GLY A N 1
ATOM 736 C CA . GLY A 1 94 ? -11.485 -9.409 22.788 1.00 92.12 94 GLY A CA 1
ATOM 737 C C . GLY A 1 94 ? -11.061 -10.876 22.701 1.00 92.12 94 GLY A C 1
ATOM 738 O O . GLY A 1 94 ? -10.781 -11.345 21.605 1.00 92.12 94 GLY A O 1
ATOM 739 N N . ASN A 1 95 ? -11.121 -11.619 23.811 1.00 93.06 95 ASN A N 1
ATOM 740 C CA . ASN A 1 95 ? -10.748 -13.041 23.853 1.00 93.06 95 ASN A CA 1
ATOM 741 C C . ASN A 1 95 ? -11.643 -13.889 22.934 1.00 93.06 95 ASN A C 1
ATOM 743 O O . ASN A 1 95 ? -11.176 -14.807 22.266 1.00 93.06 95 ASN A O 1
ATOM 747 N N . ILE A 1 96 ? -12.941 -13.574 22.879 1.00 92.38 96 ILE A N 1
ATOM 748 C CA . ILE A 1 96 ? -13.894 -14.276 22.005 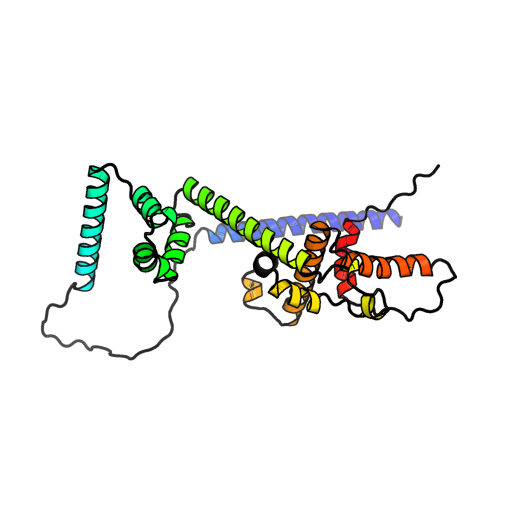1.00 92.38 96 ILE A CA 1
ATOM 749 C C . ILE A 1 96 ? -13.575 -14.003 20.542 1.00 92.38 96 ILE A C 1
ATOM 751 O O . ILE A 1 96 ? -13.591 -14.914 19.718 1.00 92.38 96 ILE A O 1
ATOM 755 N N . ILE A 1 97 ? -13.287 -12.743 20.214 1.00 91.62 97 ILE A N 1
ATOM 756 C CA . ILE A 1 97 ? -12.891 -12.371 18.860 1.00 91.62 97 ILE A CA 1
ATOM 757 C C . ILE A 1 97 ? -11.604 -13.064 18.465 1.00 91.62 97 ILE A C 1
ATOM 759 O O . ILE A 1 97 ? -11.536 -13.590 17.361 1.00 91.62 97 ILE A O 1
ATOM 763 N N . GLU A 1 98 ? -10.608 -13.082 19.342 1.00 93.69 98 GLU A N 1
ATOM 764 C CA . GLU A 1 98 ? -9.343 -13.758 19.089 1.00 93.69 98 GLU A CA 1
ATOM 765 C C . GLU A 1 98 ? -9.572 -15.246 18.809 1.00 93.69 98 GLU A C 1
ATOM 767 O O . GLU A 1 98 ? -9.140 -15.746 17.774 1.00 93.69 98 GLU A O 1
ATOM 772 N N . TYR A 1 99 ? -10.381 -15.917 19.632 1.00 92.88 99 TYR A N 1
ATOM 773 C CA . TYR A 1 99 ? -10.742 -17.318 19.427 1.00 92.88 99 TYR A CA 1
ATOM 774 C C . TYR A 1 99 ? -11.443 -17.578 18.078 1.00 92.88 99 TYR A C 1
ATOM 776 O O . TYR A 1 99 ? -11.088 -18.519 17.370 1.00 92.88 99 TYR A O 1
ATOM 784 N N . ILE A 1 100 ? -12.414 -16.742 17.687 1.00 92.81 100 ILE A N 1
ATOM 785 C CA . ILE A 1 100 ? -13.182 -16.920 16.438 1.00 92.81 100 ILE A CA 1
ATOM 786 C C . ILE A 1 100 ? -12.353 -16.546 15.195 1.00 92.81 100 ILE A C 1
ATOM 788 O O . ILE A 1 100 ? -12.427 -17.208 14.149 1.00 92.81 100 ILE A O 1
ATOM 792 N N . LEU A 1 101 ? -11.593 -15.451 15.269 1.00 90.56 101 LEU A N 1
ATOM 793 C CA . LEU A 1 101 ? -10.850 -14.909 14.132 1.00 90.56 101 LEU A CA 1
ATOM 794 C C . LEU A 1 101 ? -9.527 -15.632 13.884 1.00 90.56 101 LEU A C 1
ATOM 796 O O . LEU A 1 101 ? -9.067 -15.619 12.741 1.00 90.56 101 LEU A O 1
ATOM 800 N N . ASP A 1 102 ? -8.948 -16.292 14.888 1.00 92.56 102 ASP A N 1
ATOM 801 C CA . ASP A 1 102 ? -7.746 -17.100 14.707 1.00 92.56 102 ASP A CA 1
ATOM 802 C C . ASP A 1 102 ? -8.023 -18.275 13.743 1.00 92.56 102 ASP A C 1
ATOM 804 O O . ASP A 1 102 ? -8.898 -19.114 13.994 1.00 92.56 102 ASP A O 1
ATOM 808 N N . PRO A 1 103 ? -7.330 -18.357 12.588 1.00 90.88 103 PRO A N 1
ATOM 809 C CA . PRO A 1 103 ? -7.448 -19.477 11.656 1.00 90.88 103 PRO A CA 1
ATOM 810 C C . PRO A 1 103 ? -7.204 -20.857 12.281 1.00 90.88 103 PRO A C 1
ATOM 812 O O . PRO A 1 103 ? -7.739 -21.833 11.761 1.00 90.88 103 PRO A O 1
ATOM 815 N N . GLN A 1 104 ? -6.444 -20.952 13.375 1.00 93.50 104 GLN A N 1
ATOM 816 C CA . GLN A 1 104 ? -6.072 -22.229 13.990 1.00 93.50 104 GLN A CA 1
ATOM 817 C C . GLN A 1 104 ? -7.249 -22.950 14.661 1.00 93.50 104 GLN A C 1
ATOM 819 O O . GLN A 1 104 ? -7.279 -24.178 14.684 1.00 93.50 104 GLN A O 1
ATOM 824 N N . HIS A 1 105 ? -8.259 -22.221 15.144 1.00 91.12 105 HIS A N 1
ATOM 825 C CA . HIS A 1 105 ? -9.398 -22.809 15.864 1.00 91.12 105 HIS A CA 1
ATOM 826 C C . HIS A 1 105 ? -10.519 -23.345 14.956 1.00 91.12 105 HIS A C 1
ATOM 828 O O . HIS A 1 105 ? -11.541 -23.818 15.453 1.00 91.12 105 HIS A O 1
ATOM 834 N N . GLY A 1 106 ? -10.377 -23.261 13.628 1.00 88.75 106 GLY A N 1
ATOM 835 C CA . GLY A 1 106 ? -11.322 -23.875 12.685 1.00 88.75 106 GLY A CA 1
ATOM 836 C C . GLY A 1 106 ? -12.727 -23.252 12.646 1.00 88.75 106 GLY A C 1
ATOM 837 O O . GLY A 1 106 ? -13.638 -23.844 12.075 1.00 88.75 106 GLY A O 1
ATOM 838 N N . LYS A 1 107 ? -12.921 -22.049 13.201 1.00 91.94 107 LYS A N 1
ATOM 839 C CA . LYS A 1 107 ? -14.213 -21.330 13.271 1.00 91.94 107 LYS A CA 1
ATOM 840 C C . LYS A 1 107 ? -14.560 -20.550 12.002 1.00 91.94 107 LYS A C 1
ATOM 842 O O . LYS A 1 107 ? -14.925 -19.375 12.040 1.00 91.94 107 LYS A O 1
ATOM 847 N N . GLY A 1 108 ? -14.363 -21.181 10.844 1.00 90.50 108 GLY A N 1
ATOM 848 C CA . GLY A 1 108 ? -14.533 -20.539 9.539 1.00 90.50 108 GLY A CA 1
ATOM 849 C C . GLY A 1 108 ? -15.974 -20.099 9.266 1.00 90.50 108 GLY A C 1
ATOM 850 O O . GLY A 1 108 ? -16.182 -18.999 8.753 1.00 90.50 108 GLY A O 1
ATOM 851 N N . GLN A 1 109 ? -16.954 -20.923 9.648 1.00 92.00 109 GLN A N 1
ATOM 852 C CA . GLN A 1 109 ? -18.372 -20.637 9.433 1.00 92.00 109 GLN A CA 1
ATOM 853 C C . GLN A 1 109 ? -18.837 -19.461 10.295 1.00 92.00 109 GLN A C 1
ATOM 855 O O . GLN A 1 109 ? -19.377 -18.492 9.769 1.00 92.00 109 GLN A O 1
ATOM 860 N N . GLU A 1 110 ? -18.539 -19.483 11.593 1.00 91.00 110 GLU A N 1
ATOM 861 C CA . GLU A 1 110 ? -18.910 -18.421 12.530 1.00 91.00 110 GLU A CA 1
ATOM 862 C C . GLU A 1 110 ? -18.222 -17.097 12.176 1.00 91.00 110 GLU A C 1
ATOM 864 O O . GLU A 1 110 ? -18.806 -16.017 12.285 1.00 91.00 110 GLU A O 1
ATOM 869 N N . ARG A 1 111 ? -16.982 -17.167 11.683 1.00 91.88 111 ARG A N 1
ATOM 870 C CA . ARG A 1 111 ? -16.247 -16.010 11.167 1.00 91.88 111 ARG A CA 1
ATOM 871 C C . ARG A 1 111 ? -16.890 -15.439 9.906 1.00 91.88 111 ARG A C 1
ATOM 873 O O . ARG A 1 111 ? -17.006 -14.217 9.778 1.00 91.88 111 ARG A O 1
ATOM 880 N N . TRP A 1 112 ? -17.291 -16.300 8.974 1.00 90.94 112 TRP A N 1
ATOM 881 C CA . TRP A 1 112 ? -17.986 -15.875 7.768 1.00 90.94 112 TRP A CA 1
ATOM 882 C C . TRP A 1 112 ? -19.330 -15.240 8.123 1.00 90.94 112 TRP A C 1
ATOM 884 O O . TRP A 1 112 ? -19.510 -14.055 7.877 1.00 90.94 112 TRP A O 1
ATOM 894 N N . GLU A 1 113 ? -20.230 -15.963 8.784 1.00 91.62 113 GLU A N 1
ATOM 895 C CA . GLU A 1 113 ? -21.574 -15.487 9.137 1.00 91.62 113 GLU A CA 1
ATOM 896 C C . GLU A 1 113 ? -21.546 -14.244 10.045 1.00 91.62 113 GLU A C 1
ATOM 898 O O . GLU A 1 113 ? -22.296 -13.284 9.840 1.00 91.62 113 GLU A O 1
ATOM 903 N N . GLY A 1 114 ? -20.640 -14.225 11.027 1.00 87.38 114 GLY A N 1
ATOM 904 C CA . GLY A 1 114 ? -20.541 -13.161 12.022 1.00 87.38 114 GLY A CA 1
ATOM 905 C C . GLY A 1 114 ? -19.868 -11.882 11.519 1.00 87.38 114 GLY A C 1
ATOM 906 O O . GLY A 1 114 ? -20.320 -10.783 11.852 1.00 87.38 114 GLY A O 1
ATOM 907 N N . PHE A 1 115 ? -18.814 -11.988 10.704 1.00 87.25 115 PHE A N 1
ATOM 908 C CA . PHE A 1 115 ? -18.015 -10.832 10.276 1.00 87.25 115 PHE A CA 1
ATOM 909 C C . PHE A 1 115 ? -18.036 -10.599 8.767 1.00 87.25 115 PHE A C 1
ATOM 911 O O . PHE A 1 115 ? -18.334 -9.483 8.341 1.00 87.25 115 PHE A O 1
ATOM 918 N N . PHE A 1 116 ? -17.715 -11.612 7.959 1.00 89.38 116 PHE A N 1
ATOM 919 C CA . PHE A 1 116 ? -17.413 -11.416 6.533 1.00 89.38 116 PHE A CA 1
ATOM 920 C C . PHE A 1 116 ? -18.608 -11.553 5.584 1.00 89.38 116 PHE A C 1
ATOM 922 O O . PHE A 1 116 ? -18.514 -11.109 4.442 1.00 89.38 116 PHE A O 1
ATOM 929 N N . HIS A 1 117 ? -19.741 -12.077 6.053 1.00 92.12 117 HIS A N 1
ATOM 930 C CA . HIS A 1 117 ? -20.971 -12.219 5.275 1.00 92.12 117 HIS A CA 1
ATOM 931 C C . HIS A 1 117 ? -21.470 -10.865 4.756 1.00 92.12 117 HIS A C 1
ATOM 933 O O . HIS A 1 117 ? -21.982 -10.766 3.646 1.00 92.12 117 HIS A O 1
ATOM 939 N N . SER A 1 118 ? -21.268 -9.799 5.539 1.00 90.88 118 SER A N 1
ATOM 940 C CA . SER A 1 118 ? -21.523 -8.424 5.116 1.00 90.88 118 SER A CA 1
ATOM 941 C C . SER A 1 118 ? -20.208 -7.639 5.060 1.00 90.88 118 SER A C 1
ATOM 943 O O . SER A 1 118 ? -19.690 -7.244 6.108 1.00 90.88 118 SER A O 1
ATOM 945 N N . PRO A 1 119 ? -19.677 -7.334 3.860 1.00 85.44 119 PRO A N 1
ATOM 946 C CA . PRO A 1 119 ? -18.438 -6.564 3.711 1.00 85.44 119 PRO A CA 1
ATOM 947 C C . PRO A 1 119 ? -18.486 -5.196 4.406 1.00 85.44 119 PRO A C 1
ATOM 949 O O . PRO A 1 119 ? -17.480 -4.717 4.935 1.00 85.44 119 PRO A O 1
ATOM 952 N N . HIS A 1 120 ? -19.674 -4.585 4.456 1.00 92.00 120 HIS A N 1
ATOM 953 C CA . HIS A 1 120 ? -19.888 -3.303 5.118 1.00 92.00 120 HIS A CA 1
ATOM 954 C C . HIS A 1 120 ? -19.580 -3.363 6.619 1.00 92.00 120 HIS A C 1
ATOM 956 O O . HIS A 1 120 ? -19.022 -2.414 7.163 1.00 92.00 120 HIS A O 1
ATOM 962 N N . ARG A 1 121 ? -19.876 -4.488 7.283 1.00 90.31 121 ARG A N 1
ATOM 963 C CA . ARG A 1 121 ? -19.683 -4.649 8.731 1.00 90.31 121 ARG A CA 1
ATOM 964 C C . ARG A 1 121 ? -18.219 -4.496 9.123 1.00 90.31 121 ARG A C 1
ATOM 966 O O . ARG A 1 121 ? -17.902 -3.719 10.019 1.00 90.31 121 ARG A O 1
ATOM 973 N N . VAL A 1 122 ? -17.319 -5.189 8.427 1.00 91.06 122 VAL A N 1
ATOM 974 C CA . VAL A 1 122 ? -15.875 -5.102 8.697 1.00 91.06 122 VAL A CA 1
ATOM 975 C C . VAL A 1 122 ? -15.370 -3.685 8.451 1.00 91.06 122 VAL A C 1
ATOM 977 O O . VAL A 1 122 ? -14.658 -3.126 9.283 1.00 91.06 122 VAL A O 1
ATOM 980 N N . GLN A 1 123 ? -15.781 -3.068 7.341 1.00 90.94 123 GLN A N 1
ATOM 981 C CA . GLN A 1 123 ? -15.393 -1.696 7.029 1.00 90.94 123 GLN A CA 1
ATOM 982 C C . GLN A 1 123 ? -15.881 -0.709 8.099 1.00 90.94 123 GLN A C 1
ATOM 984 O O . GLN A 1 123 ? -15.135 0.175 8.513 1.00 90.94 123 GLN A O 1
ATOM 989 N N . GLN A 1 124 ? -17.112 -0.873 8.577 1.00 92.81 124 GLN A N 1
ATOM 990 C CA . GLN A 1 124 ? -17.697 -0.034 9.612 1.00 92.81 124 GLN A CA 1
ATOM 991 C C . GLN A 1 124 ? -16.967 -0.193 10.952 1.00 92.81 124 GLN A C 1
ATOM 993 O O . GLN A 1 124 ? -16.650 0.812 11.587 1.00 92.81 124 GLN A O 1
ATOM 998 N N . ILE A 1 125 ? -16.609 -1.422 11.337 1.00 91.75 125 ILE A N 1
ATOM 999 C CA . ILE A 1 125 ? -15.801 -1.692 12.535 1.00 91.75 125 ILE A CA 1
ATOM 1000 C C . ILE A 1 125 ? -14.436 -1.001 12.435 1.00 91.75 125 ILE A C 1
ATOM 1002 O O . ILE A 1 125 ? -14.037 -0.291 13.357 1.00 91.75 125 ILE A O 1
ATOM 1006 N N . LEU A 1 126 ? -13.746 -1.125 11.299 1.00 92.06 126 LEU A N 1
ATOM 1007 C CA . LEU A 1 126 ? -12.462 -0.451 11.071 1.00 92.06 126 LEU A CA 1
ATOM 1008 C C . LEU A 1 126 ? -12.597 1.084 11.074 1.00 92.06 126 LEU A C 1
ATOM 1010 O O . LEU A 1 126 ? -11.732 1.789 11.602 1.00 92.06 126 LEU A O 1
ATOM 1014 N N . ASN A 1 127 ? -13.697 1.623 10.542 1.00 93.38 127 ASN A N 1
ATOM 1015 C CA . ASN A 1 127 ? -14.010 3.052 10.611 1.00 93.38 127 ASN A CA 1
ATOM 1016 C C . ASN A 1 127 ? -14.240 3.512 12.059 1.00 93.38 127 ASN A C 1
ATOM 1018 O O . ASN A 1 127 ? -13.745 4.565 12.457 1.00 93.38 127 ASN A O 1
ATOM 1022 N N . TRP A 1 128 ? -14.937 2.724 12.880 1.00 93.19 128 TRP A N 1
ATOM 1023 C CA . TRP A 1 128 ? -15.097 3.020 14.305 1.00 93.19 128 TRP A CA 1
ATOM 1024 C C . TRP A 1 128 ? -13.773 2.947 15.057 1.00 93.19 128 TRP A C 1
ATOM 1026 O O . TRP A 1 128 ? -13.494 3.815 15.881 1.00 93.19 128 TRP A O 1
ATOM 1036 N N . TRP A 1 129 ? -12.926 1.966 14.743 1.00 91.69 129 TRP A N 1
ATOM 1037 C CA . TRP A 1 129 ? -11.622 1.840 15.384 1.00 91.69 129 TRP A CA 1
ATOM 1038 C C . TRP A 1 129 ? -10.668 2.979 15.023 1.00 91.69 129 TRP A C 1
ATOM 1040 O O . TRP A 1 129 ? -9.896 3.412 15.878 1.00 91.69 129 TRP A O 1
ATOM 1050 N N . SER A 1 130 ? -10.743 3.484 13.790 1.00 93.44 130 SER A N 1
ATOM 1051 C CA . SER A 1 130 ? -9.937 4.614 13.306 1.00 93.44 130 SER A CA 1
ATOM 1052 C C . SER A 1 130 ? -10.517 5.993 13.657 1.00 93.44 130 SER A C 1
ATOM 1054 O O . SER A 1 130 ? -9.790 6.990 13.626 1.00 93.44 130 SER A O 1
ATOM 1056 N N . SER A 1 131 ? -11.797 6.062 14.037 1.00 94.25 131 SER A N 1
ATOM 1057 C CA . SER A 1 131 ? -12.493 7.300 14.398 1.00 94.25 131 SER A CA 1
ATOM 1058 C C . SER A 1 131 ? -11.814 8.038 15.546 1.00 94.25 131 SER A C 1
ATOM 1060 O O . SER A 1 131 ? -11.389 7.436 16.531 1.00 94.25 131 SER A O 1
ATOM 1062 N N . SER A 1 132 ? -11.785 9.372 15.472 1.00 92.19 132 SER A N 1
ATOM 1063 C CA . SER A 1 132 ? -11.227 10.249 16.512 1.00 92.19 132 SER A CA 1
ATOM 1064 C C . SER A 1 132 ? -11.856 10.056 17.895 1.00 92.19 132 SER A C 1
ATOM 1066 O O . SER A 1 132 ? -11.220 10.398 18.890 1.00 92.19 132 SER A O 1
ATOM 1068 N N . ARG A 1 133 ? -13.066 9.483 17.954 1.00 92.44 133 ARG A N 1
ATOM 1069 C CA . ARG A 1 133 ? -13.782 9.135 19.190 1.00 92.44 133 ARG A CA 1
ATOM 1070 C C . ARG A 1 133 ? -13.201 7.913 19.910 1.00 92.44 133 ARG A C 1
ATOM 1072 O O . ARG A 1 133 ? -13.548 7.678 21.061 1.00 92.44 133 ARG A O 1
ATOM 1079 N N . ASN A 1 134 ? -12.339 7.138 19.253 1.00 92.00 134 ASN A N 1
ATOM 1080 C CA . ASN A 1 134 ? -11.678 5.988 19.855 1.00 92.00 134 ASN A CA 1
ATOM 1081 C C . ASN A 1 134 ? -10.370 6.385 20.569 1.00 92.00 134 ASN A C 1
ATOM 1083 O O . ASN A 1 134 ? -9.778 7.442 20.316 1.00 92.00 134 ASN A O 1
ATOM 1087 N N . SER A 1 135 ? -9.887 5.507 21.450 1.00 94.06 135 SER A N 1
ATOM 1088 C CA . SER A 1 135 ? -8.659 5.712 22.222 1.00 94.06 135 SER A CA 1
ATOM 1089 C C . SER A 1 135 ? -7.451 6.016 21.323 1.00 94.06 135 SER A C 1
ATOM 1091 O O . SER A 1 135 ? -7.278 5.442 20.244 1.00 94.06 135 SER A O 1
ATOM 1093 N N . LYS A 1 136 ? -6.573 6.926 21.775 1.00 93.81 136 LYS A N 1
ATOM 1094 C CA . LYS A 1 136 ? -5.340 7.280 21.043 1.00 93.81 136 LYS A CA 1
ATOM 1095 C C . LYS A 1 136 ? -4.455 6.049 20.810 1.00 93.81 136 LYS A C 1
ATOM 1097 O O . LYS A 1 136 ? -3.937 5.877 19.711 1.00 93.81 136 LYS A O 1
ATOM 1102 N N . THR A 1 137 ? -4.335 5.184 21.817 1.00 94.44 137 THR A N 1
ATOM 1103 C CA . THR A 1 137 ? -3.550 3.944 21.756 1.00 94.44 137 THR A CA 1
ATOM 1104 C C . THR A 1 137 ? -4.108 2.964 20.725 1.00 94.44 137 THR A C 1
ATOM 1106 O O . THR A 1 137 ? -3.353 2.473 19.887 1.00 94.44 137 THR A O 1
ATOM 1109 N N . GLY A 1 138 ? -5.426 2.731 20.719 1.00 90.81 138 GLY A N 1
ATOM 1110 C CA . GLY A 1 138 ? -6.065 1.845 19.743 1.00 90.81 138 GLY A CA 1
ATOM 1111 C C . GLY A 1 138 ? -5.910 2.356 18.311 1.00 90.81 138 GLY A C 1
ATOM 1112 O O . GLY A 1 138 ? -5.514 1.602 17.424 1.00 90.81 138 GLY A O 1
ATOM 1113 N N . ARG A 1 139 ? -6.114 3.663 18.095 1.00 94.19 139 ARG A N 1
ATOM 1114 C CA . ARG A 1 139 ? -5.905 4.287 16.779 1.00 94.19 139 ARG A CA 1
ATOM 1115 C C . ARG A 1 139 ? -4.473 4.148 16.279 1.00 94.19 139 ARG A C 1
ATOM 1117 O O . ARG A 1 139 ? -4.271 3.808 15.117 1.00 94.19 139 ARG A O 1
ATOM 1124 N N . ARG A 1 140 ? -3.491 4.404 17.146 1.00 94.75 140 ARG A N 1
ATOM 1125 C CA . ARG A 1 140 ? -2.071 4.271 16.806 1.00 94.75 140 ARG A CA 1
ATOM 1126 C C . ARG A 1 140 ? -1.727 2.833 16.424 1.00 94.75 140 ARG A C 1
ATOM 1128 O O . ARG A 1 140 ? -1.135 2.624 15.373 1.00 94.75 140 ARG A O 1
ATOM 1135 N N . THR A 1 141 ? -2.171 1.868 17.227 1.00 95.31 141 THR A N 1
ATOM 1136 C CA . THR A 1 141 ? -1.947 0.435 16.976 1.00 95.31 141 THR A CA 1
ATOM 1137 C C . THR A 1 141 ? -2.530 0.014 15.625 1.00 95.31 141 THR A C 1
ATOM 1139 O O . THR A 1 141 ? -1.846 -0.609 14.815 1.00 95.31 141 THR A O 1
ATOM 1142 N N . LEU A 1 142 ? -3.772 0.419 15.332 1.00 95.00 142 LEU A N 1
ATOM 1143 C CA . LEU A 1 142 ? -4.417 0.138 14.047 1.00 95.00 142 LEU A CA 1
ATOM 1144 C C . LEU A 1 142 ? -3.666 0.780 12.873 1.00 95.00 142 LEU A C 1
ATOM 1146 O O . LEU A 1 142 ? -3.489 0.150 11.832 1.00 95.00 142 LEU A O 1
ATOM 1150 N N . GLN A 1 143 ? -3.231 2.032 13.027 1.00 94.94 143 GLN A N 1
ATOM 1151 C CA . GLN A 1 143 ? -2.497 2.747 11.989 1.00 94.94 143 GLN A CA 1
ATOM 1152 C C . GLN A 1 143 ? -1.140 2.092 11.702 1.00 94.94 143 GLN A C 1
ATOM 1154 O O . GLN A 1 143 ? -0.801 1.895 10.537 1.00 94.94 143 GLN A O 1
ATOM 1159 N N . GLU A 1 144 ? -0.381 1.738 12.738 1.00 96.25 144 GLU A N 1
ATOM 1160 C CA . GLU A 1 144 ? 0.911 1.054 12.608 1.00 96.25 144 GLU A CA 1
ATOM 1161 C C . GLU A 1 144 ? 0.751 -0.301 11.909 1.00 96.25 144 GLU A C 1
ATOM 1163 O O . GLU A 1 144 ? 1.461 -0.585 10.939 1.00 96.25 144 GLU A O 1
ATOM 1168 N N . TRP A 1 145 ? -0.244 -1.094 12.321 1.00 96.56 145 TRP A N 1
ATOM 1169 C CA . TRP A 1 145 ? -0.574 -2.354 11.659 1.00 96.56 145 TRP A CA 1
ATOM 1170 C C . TRP A 1 145 ? -0.938 -2.151 10.182 1.00 96.56 145 TRP A C 1
ATOM 1172 O O . TRP A 1 145 ? -0.390 -2.830 9.314 1.00 96.56 145 TRP A O 1
ATOM 1182 N N . ALA A 1 146 ? -1.809 -1.186 9.869 1.00 96.06 146 ALA A N 1
ATOM 1183 C CA . ALA A 1 146 ? -2.262 -0.937 8.501 1.00 96.06 146 ALA A CA 1
ATOM 1184 C C . ALA A 1 146 ? -1.114 -0.486 7.584 1.00 96.06 146 ALA A C 1
ATOM 1186 O O . ALA A 1 146 ? -1.013 -0.944 6.445 1.00 96.06 146 ALA A O 1
ATOM 1187 N N . VAL A 1 147 ? -0.226 0.382 8.080 1.00 96.38 147 VAL A N 1
ATOM 1188 C CA . VAL A 1 147 ? 0.970 0.811 7.341 1.00 96.38 147 VAL A CA 1
ATOM 1189 C C . VAL A 1 147 ? 1.897 -0.375 7.087 1.00 96.38 147 VAL A C 1
ATOM 1191 O O . VAL A 1 147 ? 2.336 -0.557 5.952 1.00 96.38 147 VAL A O 1
ATOM 1194 N N . SER A 1 148 ? 2.149 -1.207 8.101 1.00 97.81 148 SER A N 1
ATOM 1195 C CA . SER A 1 148 ? 2.977 -2.411 7.963 1.00 97.81 148 SER A CA 1
ATOM 1196 C C . SER A 1 148 ? 2.393 -3.394 6.941 1.00 97.81 148 SER A C 1
ATOM 1198 O O . SER A 1 148 ? 3.097 -3.864 6.044 1.00 97.81 148 SER A O 1
ATOM 1200 N N . TYR A 1 149 ? 1.079 -3.628 6.993 1.00 96.44 149 TYR A N 1
ATOM 1201 C CA . TYR A 1 149 ? 0.372 -4.484 6.042 1.00 96.44 149 TYR A CA 1
ATOM 1202 C C . TYR A 1 149 ? 0.502 -3.976 4.598 1.00 96.44 149 TYR A C 1
ATOM 1204 O O . TYR A 1 149 ? 0.872 -4.734 3.697 1.00 96.44 149 TYR A O 1
ATOM 1212 N N . VAL A 1 150 ? 0.251 -2.680 4.369 1.00 97.00 150 VAL A N 1
ATOM 1213 C CA . VAL A 1 150 ? 0.380 -2.063 3.039 1.00 97.00 150 VAL A CA 1
ATOM 1214 C C . VAL A 1 150 ? 1.829 -2.106 2.553 1.00 97.00 150 VAL A C 1
ATOM 1216 O O . VAL A 1 150 ? 2.062 -2.435 1.392 1.00 97.00 150 VAL A O 1
ATOM 1219 N N . ALA A 1 151 ? 2.807 -1.838 3.420 1.00 96.75 151 ALA A N 1
ATOM 1220 C CA . ALA A 1 151 ? 4.223 -1.939 3.074 1.00 96.75 151 ALA A CA 1
ATOM 1221 C C . ALA A 1 151 ? 4.606 -3.368 2.653 1.00 96.75 151 ALA A C 1
ATOM 1223 O O . ALA A 1 151 ? 5.293 -3.549 1.647 1.00 96.75 151 ALA A O 1
ATOM 1224 N N . GLY A 1 152 ? 4.104 -4.386 3.359 1.00 97.25 152 GLY A N 1
ATOM 1225 C CA . GLY A 1 152 ? 4.280 -5.789 2.986 1.00 97.25 152 GLY A CA 1
ATOM 1226 C C . GLY A 1 152 ? 3.658 -6.128 1.627 1.00 97.25 152 GLY A C 1
ATOM 1227 O O . GLY A 1 152 ? 4.298 -6.789 0.806 1.00 97.25 152 GLY A O 1
ATOM 1228 N N . ALA A 1 153 ? 2.442 -5.643 1.351 1.00 97.00 153 ALA A N 1
ATOM 1229 C CA . ALA A 1 153 ? 1.778 -5.824 0.058 1.00 97.00 153 ALA A CA 1
ATOM 1230 C C . ALA A 1 153 ? 2.572 -5.175 -1.091 1.00 97.00 153 ALA A C 1
ATOM 1232 O O . ALA A 1 153 ? 2.897 -5.844 -2.071 1.00 97.00 153 ALA A O 1
ATOM 1233 N N . VAL A 1 154 ? 2.987 -3.915 -0.925 1.00 96.88 154 VAL A N 1
ATOM 1234 C CA . VAL A 1 154 ? 3.845 -3.197 -1.885 1.00 96.88 154 VAL A CA 1
ATOM 1235 C C . VAL A 1 154 ? 5.190 -3.906 -2.075 1.00 96.88 154 VAL A C 1
ATOM 1237 O O . VAL A 1 154 ? 5.709 -3.995 -3.188 1.00 96.88 154 VAL A O 1
ATOM 1240 N N . GLY A 1 155 ? 5.756 -4.462 -1.002 1.00 96.44 155 GLY A N 1
ATOM 1241 C CA . GLY A 1 155 ? 6.977 -5.259 -1.061 1.00 96.44 155 GLY A CA 1
ATOM 1242 C C . GLY A 1 155 ? 6.832 -6.500 -1.947 1.00 96.44 155 GLY A C 1
ATOM 1243 O O . GLY A 1 155 ? 7.743 -6.797 -2.724 1.00 96.44 155 GLY A O 1
ATOM 1244 N N . LYS A 1 156 ? 5.692 -7.198 -1.877 1.00 96.69 156 LYS A N 1
ATOM 1245 C CA . LYS A 1 156 ? 5.380 -8.350 -2.741 1.00 96.69 156 LYS A CA 1
ATOM 1246 C C . LYS A 1 156 ? 5.179 -7.926 -4.196 1.00 96.69 156 LYS A C 1
ATOM 1248 O O . LYS A 1 156 ? 5.767 -8.543 -5.081 1.00 96.69 156 LYS A O 1
ATOM 1253 N N . GLU A 1 157 ? 4.440 -6.844 -4.433 1.00 96.69 157 GLU A N 1
ATOM 1254 C CA . GLU A 1 157 ? 4.244 -6.258 -5.768 1.00 96.69 157 GLU A CA 1
ATOM 1255 C C . GLU A 1 157 ? 5.583 -5.898 -6.430 1.00 96.69 157 GLU A C 1
ATOM 1257 O O . GLU A 1 157 ? 5.865 -6.315 -7.552 1.00 96.69 157 GLU A O 1
ATOM 1262 N N . GLY A 1 158 ? 6.482 -5.220 -5.708 1.00 95.06 158 GLY A N 1
ATOM 1263 C CA . GLY A 1 158 ? 7.806 -4.876 -6.231 1.00 95.06 158 GLY A CA 1
ATOM 1264 C C . GLY A 1 158 ? 8.672 -6.100 -6.562 1.00 95.06 158 GLY A C 1
ATOM 1265 O O . GLY A 1 158 ? 9.470 -6.069 -7.505 1.00 95.06 158 GLY A O 1
ATOM 1266 N N . HIS A 1 159 ? 8.529 -7.196 -5.808 1.00 95.19 159 HIS A N 1
ATOM 1267 C CA . HIS A 1 159 ? 9.188 -8.462 -6.140 1.00 95.19 159 HIS A CA 1
ATOM 1268 C C . HIS A 1 159 ? 8.583 -9.091 -7.403 1.00 95.19 159 HIS A C 1
ATOM 1270 O O . HIS A 1 159 ? 9.327 -9.501 -8.294 1.00 95.19 159 HIS A O 1
ATOM 1276 N N . ALA A 1 160 ? 7.252 -9.098 -7.522 1.00 95.00 160 ALA A N 1
ATOM 1277 C CA . ALA A 1 160 ? 6.545 -9.597 -8.699 1.00 95.00 160 ALA A CA 1
ATOM 1278 C C . ALA A 1 160 ? 6.924 -8.824 -9.974 1.00 95.00 160 ALA A C 1
ATOM 1280 O O . ALA A 1 160 ? 7.243 -9.449 -10.984 1.00 95.00 160 ALA A O 1
ATOM 1281 N N . ALA A 1 161 ? 6.999 -7.491 -9.914 1.00 94.50 161 ALA A N 1
ATOM 1282 C CA . ALA A 1 161 ? 7.438 -6.656 -11.036 1.00 94.50 161 ALA A CA 1
ATOM 1283 C C . ALA A 1 161 ? 8.867 -6.969 -11.487 1.00 94.50 161 ALA A C 1
ATOM 1285 O O . ALA A 1 161 ? 9.136 -7.066 -12.682 1.00 94.50 161 ALA A O 1
ATOM 1286 N N . THR A 1 162 ? 9.778 -7.190 -10.537 1.00 94.00 162 THR A N 1
ATOM 1287 C CA . THR A 1 162 ? 11.160 -7.574 -10.861 1.00 94.00 162 THR A CA 1
ATOM 1288 C C . THR A 1 162 ? 11.198 -8.966 -11.494 1.00 94.00 162 THR A C 1
ATOM 1290 O O . THR A 1 162 ? 11.834 -9.159 -12.525 1.00 94.00 162 THR A O 1
ATOM 1293 N N . LYS A 1 163 ? 10.470 -9.938 -10.930 1.00 94.50 163 LYS A N 1
ATOM 1294 C CA . LYS A 1 163 ? 10.398 -11.310 -11.456 1.00 94.50 163 LYS A CA 1
ATOM 1295 C C . LYS A 1 163 ? 9.802 -11.366 -12.866 1.00 94.50 163 LYS A C 1
ATOM 1297 O O . LYS A 1 163 ? 10.265 -12.159 -13.682 1.00 94.50 163 LYS A O 1
ATOM 1302 N N . ASN A 1 164 ? 8.819 -10.513 -13.157 1.00 92.69 164 ASN A N 1
ATOM 1303 C CA . ASN A 1 164 ? 8.185 -10.412 -14.471 1.00 92.69 164 ASN A CA 1
ATOM 1304 C C . ASN A 1 164 ? 9.179 -10.016 -15.581 1.00 92.69 164 ASN A C 1
ATOM 1306 O O . ASN A 1 164 ? 8.974 -10.366 -16.736 1.00 92.69 164 ASN A O 1
ATOM 1310 N N . GLY A 1 165 ? 10.285 -9.348 -15.239 1.00 91.56 165 GLY A N 1
ATOM 1311 C CA . GLY A 1 165 ? 11.353 -9.041 -16.190 1.00 91.56 165 GLY A CA 1
ATOM 1312 C C . GLY A 1 165 ? 11.080 -7.840 -17.095 1.00 91.56 165 GLY A C 1
ATOM 1313 O O . GLY A 1 165 ? 11.950 -7.492 -17.886 1.00 91.56 165 GLY A O 1
ATOM 1314 N N . LEU A 1 166 ? 9.931 -7.169 -16.944 1.00 90.50 166 LEU A N 1
ATOM 1315 C CA . LEU A 1 166 ? 9.520 -6.031 -17.773 1.00 90.50 166 LEU A CA 1
ATOM 1316 C C . LEU A 1 166 ? 10.568 -4.913 -17.861 1.00 90.50 166 LEU A C 1
ATOM 1318 O O . LEU A 1 166 ? 10.664 -4.242 -18.879 1.00 90.50 166 LEU A O 1
ATOM 1322 N N . LEU A 1 167 ? 11.328 -4.682 -16.789 1.00 91.75 167 LEU A N 1
ATOM 1323 C CA . LEU A 1 167 ? 12.324 -3.609 -16.710 1.00 91.75 167 LEU A CA 1
ATOM 1324 C C . LEU A 1 167 ? 13.768 -4.125 -16.793 1.00 91.75 167 LEU A C 1
ATOM 1326 O O . LEU A 1 167 ? 14.699 -3.370 -16.507 1.00 91.75 167 LEU A O 1
ATOM 1330 N N . GLN A 1 168 ? 13.971 -5.395 -17.151 1.00 93.00 168 GL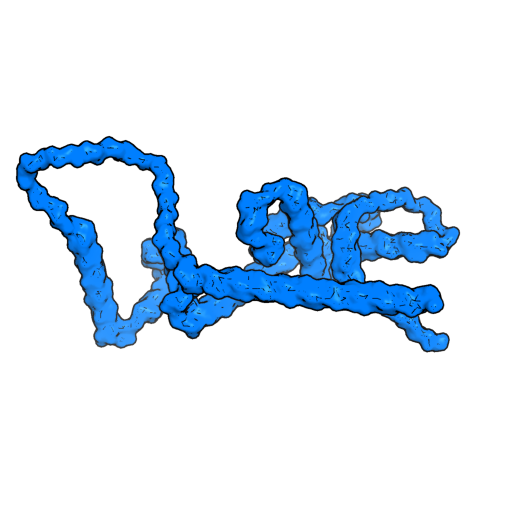N A N 1
ATOM 1331 C CA . GLN A 1 168 ? 15.292 -6.020 -17.170 1.00 93.00 168 GLN A CA 1
ATOM 1332 C C . GLN A 1 168 ? 15.927 -5.918 -18.554 1.00 93.00 168 GLN A C 1
ATOM 1334 O O . GLN A 1 168 ? 15.603 -6.703 -19.443 1.00 93.00 168 GLN A O 1
ATOM 1339 N N . SER A 1 169 ? 16.872 -4.988 -18.729 1.00 88.50 169 SER A N 1
ATOM 1340 C CA . SER A 1 169 ? 17.557 -4.801 -20.018 1.00 88.50 169 SER A CA 1
ATOM 1341 C C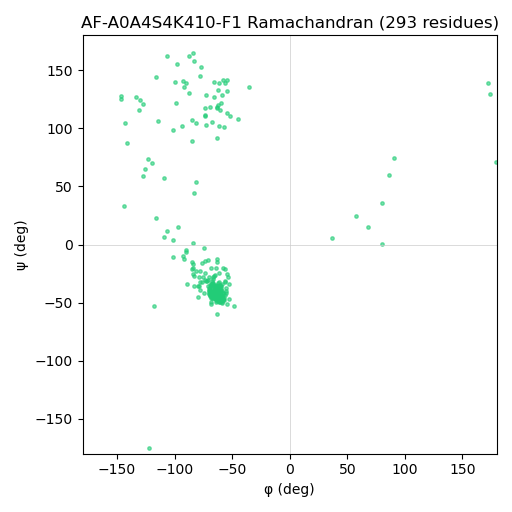 . SER A 1 169 ? 18.331 -6.040 -20.460 1.00 88.50 169 SER A C 1
ATOM 1343 O O . SER A 1 169 ? 18.379 -6.320 -21.647 1.00 88.50 169 SER A O 1
ATOM 1345 N N . GLY A 1 170 ? 18.870 -6.830 -19.523 1.00 86.62 170 GLY A N 1
ATOM 1346 C CA . GLY A 1 170 ? 19.580 -8.075 -19.838 1.00 86.62 170 GLY A CA 1
ATOM 1347 C C . GLY A 1 170 ? 18.710 -9.153 -20.496 1.00 86.62 170 GLY A C 1
ATOM 1348 O O . GLY A 1 170 ? 19.241 -10.128 -21.012 1.00 86.62 170 GLY A O 1
ATOM 1349 N N . LYS A 1 171 ? 17.380 -8.989 -20.487 1.00 87.44 171 LYS A N 1
ATOM 1350 C CA . LYS A 1 171 ? 16.424 -9.855 -21.194 1.00 87.44 171 LYS A CA 1
ATOM 1351 C C . LYS A 1 171 ? 15.909 -9.238 -22.497 1.00 87.44 171 LYS A C 1
ATOM 1353 O O . LYS A 1 171 ? 15.016 -9.802 -23.122 1.00 87.44 171 LYS A O 1
ATOM 1358 N N . MET A 1 172 ? 16.425 -8.076 -22.880 1.00 88.06 172 MET A N 1
ATOM 1359 C CA . MET A 1 172 ? 16.018 -7.334 -24.065 1.00 88.06 172 MET A CA 1
ATOM 1360 C C . MET A 1 172 ? 17.188 -7.241 -25.039 1.00 88.06 172 MET A C 1
ATOM 1362 O O . MET A 1 172 ? 18.341 -7.095 -24.636 1.00 88.06 172 MET A O 1
ATOM 1366 N N . THR A 1 173 ? 16.893 -7.289 -26.333 1.00 85.81 173 THR A N 1
ATOM 1367 C CA . THR A 1 173 ? 17.862 -6.934 -27.367 1.00 85.81 173 THR A CA 1
ATOM 1368 C C . THR A 1 173 ? 18.042 -5.418 -27.369 1.00 85.81 173 THR A C 1
ATOM 1370 O O . THR A 1 173 ? 17.063 -4.675 -27.386 1.00 85.81 173 THR A O 1
ATOM 1373 N N . VAL A 1 174 ? 19.288 -4.945 -27.302 1.00 84.38 174 VAL A N 1
ATOM 1374 C CA . VAL A 1 174 ? 19.601 -3.510 -27.381 1.00 84.38 174 VAL A CA 1
ATOM 1375 C C . VAL A 1 174 ? 19.698 -3.127 -28.858 1.00 84.38 174 VAL A C 1
ATOM 1377 O O . VAL A 1 174 ? 20.761 -3.231 -29.462 1.00 84.38 174 VAL A O 1
ATOM 1380 N N . ASP A 1 175 ? 18.570 -2.737 -29.444 1.00 86.25 175 ASP A N 1
ATOM 1381 C CA . ASP A 1 175 ? 18.436 -2.275 -30.829 1.00 86.25 175 ASP A CA 1
ATOM 1382 C C . ASP A 1 175 ? 17.835 -0.853 -30.892 1.00 86.25 175 ASP A C 1
ATOM 1384 O O . ASP A 1 175 ? 17.629 -0.192 -29.875 1.00 86.25 175 ASP A O 1
ATOM 1388 N N . GLU A 1 176 ? 17.564 -0.328 -32.088 1.00 81.31 176 GLU A N 1
ATOM 1389 C CA . GLU A 1 176 ? 16.908 0.982 -32.232 1.00 81.31 176 GLU A CA 1
ATOM 1390 C C . GLU A 1 176 ? 15.504 0.990 -31.587 1.00 81.31 176 GLU A C 1
ATOM 1392 O O . GLU A 1 176 ? 15.096 1.965 -30.944 1.00 81.31 176 GLU A O 1
ATOM 1397 N N . LEU A 1 177 ? 14.795 -0.143 -31.670 1.00 82.19 177 LEU A N 1
ATOM 1398 C CA . LEU A 1 177 ? 13.471 -0.336 -31.080 1.00 82.19 177 LEU A CA 1
ATOM 1399 C C . LEU A 1 177 ? 13.508 -0.320 -29.545 1.00 82.19 177 LEU A C 1
ATOM 1401 O O . LEU A 1 177 ? 12.532 0.100 -28.923 1.00 82.19 177 LEU A O 1
ATOM 1405 N N . PHE A 1 178 ? 14.623 -0.699 -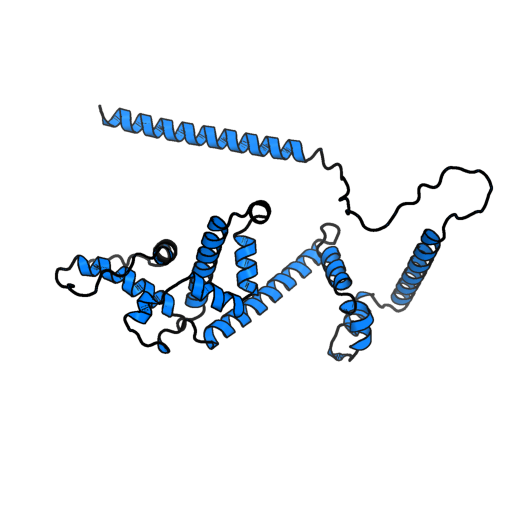28.922 1.00 82.75 178 PHE A N 1
ATOM 1406 C CA . PHE A 1 178 ? 14.831 -0.642 -27.476 1.00 82.75 178 PHE A CA 1
ATOM 1407 C C . PHE A 1 178 ? 14.691 0.784 -26.935 1.00 82.75 178 PHE A C 1
ATOM 1409 O O . PHE A 1 178 ? 14.002 1.006 -25.930 1.00 82.75 178 PHE A O 1
ATOM 1416 N N . ALA A 1 179 ? 15.319 1.754 -27.609 1.00 82.81 179 ALA A N 1
ATOM 1417 C CA . ALA A 1 179 ? 15.266 3.165 -27.234 1.00 82.81 179 ALA A CA 1
ATOM 1418 C C . ALA A 1 179 ? 13.961 3.825 -27.702 1.00 82.81 179 ALA A C 1
ATOM 1420 O O . ALA A 1 179 ? 13.306 4.518 -26.920 1.00 82.81 179 ALA A O 1
ATOM 1421 N N . MET A 1 180 ? 13.542 3.569 -28.947 1.00 83.19 180 MET A N 1
ATOM 1422 C CA . MET A 1 180 ? 12.307 4.132 -29.505 1.00 83.19 180 MET A CA 1
ATOM 1423 C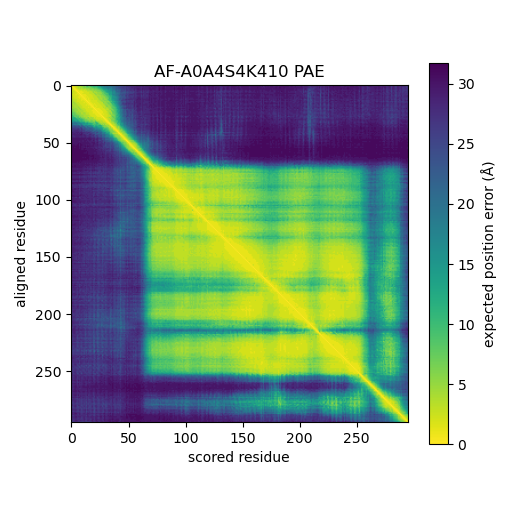 C . MET A 1 180 ? 11.039 3.604 -28.826 1.00 83.19 180 MET A C 1
ATOM 1425 O O . MET A 1 180 ? 10.036 4.310 -28.739 1.00 83.19 180 MET A O 1
ATOM 1429 N N . GLY A 1 181 ? 11.075 2.374 -28.318 1.00 82.69 181 GLY A N 1
ATOM 1430 C CA . GLY A 1 181 ? 9.969 1.731 -27.616 1.00 82.69 181 GLY A CA 1
ATOM 1431 C C . GLY A 1 181 ? 9.735 2.261 -26.201 1.00 82.69 181 GLY A C 1
ATOM 1432 O O . GLY A 1 181 ? 8.794 1.815 -25.538 1.00 82.69 181 GLY A O 1
ATOM 1433 N N . PHE A 1 182 ? 10.558 3.191 -25.714 1.00 88.06 182 PHE A N 1
ATOM 1434 C CA . PHE A 1 182 ? 10.415 3.743 -24.377 1.00 88.06 182 PHE A CA 1
ATOM 1435 C C . PHE A 1 182 ? 9.210 4.691 -24.271 1.00 88.06 182 PHE A C 1
ATOM 1437 O O . PHE A 1 182 ? 9.264 5.864 -24.642 1.00 88.06 182 PHE A O 1
ATOM 1444 N N . ASP A 1 183 ? 8.124 4.197 -23.675 1.00 89.56 183 ASP A N 1
ATOM 1445 C CA . ASP A 1 183 ? 6.954 5.001 -23.324 1.00 89.56 183 ASP A CA 1
ATOM 1446 C C . ASP A 1 183 ? 6.532 4.763 -21.870 1.00 89.56 183 ASP A C 1
ATOM 1448 O O . ASP A 1 183 ? 6.073 3.684 -21.490 1.00 89.56 183 ASP A O 1
ATOM 1452 N N . ILE A 1 184 ? 6.628 5.819 -21.058 1.00 89.94 184 ILE A N 1
ATOM 1453 C CA . ILE A 1 184 ? 6.216 5.809 -19.650 1.00 89.94 184 ILE A CA 1
ATOM 1454 C C . ILE A 1 184 ? 4.735 5.466 -19.509 1.00 89.94 184 ILE A C 1
ATOM 1456 O O . ILE A 1 184 ? 4.367 4.805 -18.544 1.00 89.94 184 ILE A O 1
ATOM 1460 N N . LYS A 1 185 ? 3.869 5.908 -20.430 1.00 90.88 185 LYS A N 1
ATOM 1461 C CA . LYS A 1 185 ? 2.430 5.640 -20.325 1.00 90.88 185 LYS A CA 1
ATOM 1462 C C . LYS A 1 185 ? 2.147 4.149 -20.507 1.00 90.88 185 LYS A C 1
ATOM 1464 O O . LYS A 1 185 ? 1.417 3.574 -19.702 1.00 90.88 185 LYS A O 1
ATOM 1469 N N . ARG A 1 186 ? 2.762 3.523 -21.515 1.00 92.25 186 ARG A N 1
ATOM 1470 C CA . ARG A 1 186 ? 2.683 2.074 -21.734 1.00 92.25 186 ARG A CA 1
ATOM 1471 C C . ARG A 1 186 ? 3.246 1.285 -20.550 1.00 92.25 186 ARG A C 1
ATOM 1473 O O . ARG A 1 186 ? 2.562 0.406 -20.034 1.00 92.25 186 ARG A O 1
ATOM 1480 N N . LEU A 1 187 ? 4.450 1.637 -20.090 1.00 92.25 187 LEU A N 1
ATOM 1481 C CA . LEU A 1 187 ? 5.093 0.984 -18.944 1.00 92.25 187 LEU A CA 1
ATOM 1482 C C . LEU A 1 187 ? 4.268 1.135 -17.666 1.00 92.25 187 LEU A C 1
ATOM 1484 O O . LEU A 1 187 ? 4.115 0.175 -16.921 1.00 92.25 187 LEU A O 1
ATOM 1488 N N . TYR A 1 188 ? 3.695 2.317 -17.430 1.00 94.06 188 TYR A N 1
ATOM 1489 C CA . TYR A 1 188 ? 2.778 2.542 -16.320 1.00 94.06 188 TYR A CA 1
ATOM 1490 C C . TYR A 1 188 ? 1.580 1.595 -16.397 1.00 94.06 188 TYR A C 1
ATOM 1492 O O . TYR A 1 188 ? 1.271 0.971 -15.396 1.00 94.06 188 TYR A O 1
ATOM 1500 N N . GLY A 1 189 ? 0.931 1.447 -17.557 1.00 93.62 189 GLY A N 1
ATOM 1501 C CA . GLY A 1 189 ? -0.237 0.566 -17.686 1.00 93.62 189 GLY A CA 1
ATOM 1502 C C . GLY A 1 189 ? 0.078 -0.895 -17.351 1.00 93.62 189 GLY A C 1
ATOM 1503 O O . GLY A 1 189 ? -0.697 -1.559 -16.671 1.00 93.62 189 GLY A O 1
ATOM 1504 N N . GLN A 1 190 ? 1.252 -1.376 -17.764 1.00 94.06 190 GLN A N 1
ATOM 1505 C CA . GLN A 1 190 ? 1.723 -2.722 -17.425 1.00 94.06 190 GLN A CA 1
ATOM 1506 C C . GLN A 1 190 ? 2.084 -2.849 -15.940 1.00 94.06 190 GLN A C 1
ATOM 1508 O O . GLN A 1 190 ? 1.768 -3.852 -15.306 1.00 94.06 190 GLN A O 1
ATOM 1513 N N . LEU A 1 191 ? 2.721 -1.826 -15.367 1.00 93.81 191 LEU A N 1
ATOM 1514 C CA . LEU A 1 191 ? 3.087 -1.813 -13.954 1.00 93.81 191 LEU A CA 1
ATOM 1515 C C . LEU A 1 191 ? 1.887 -1.631 -13.026 1.00 93.81 191 LEU A C 1
ATOM 1517 O O . LEU A 1 191 ? 1.912 -2.183 -11.938 1.00 93.81 191 LEU A O 1
ATOM 1521 N N . ASP A 1 192 ? 0.843 -0.912 -13.428 1.00 94.88 192 ASP A N 1
ATOM 1522 C CA . ASP A 1 192 ? -0.391 -0.749 -12.649 1.00 94.88 192 ASP A CA 1
ATOM 1523 C C . ASP A 1 192 ? -1.109 -2.097 -12.482 1.00 94.88 192 ASP A C 1
ATOM 1525 O O . ASP A 1 192 ? -1.609 -2.415 -11.406 1.00 94.88 192 ASP A O 1
ATOM 1529 N N . ALA A 1 193 ? -1.056 -2.950 -13.512 1.00 94.56 193 ALA A N 1
ATOM 1530 C CA . ALA A 1 193 ? -1.578 -4.312 -13.444 1.00 94.56 193 ALA A CA 1
ATOM 1531 C C . ALA A 1 193 ? -0.786 -5.222 -12.482 1.00 94.56 193 ALA A C 1
ATOM 1533 O O . ALA A 1 193 ? -1.369 -6.105 -11.857 1.00 94.56 193 ALA A O 1
ATOM 1534 N N . ILE A 1 194 ? 0.532 -5.023 -12.351 1.00 94.56 194 ILE A N 1
ATOM 1535 C CA . ILE A 1 194 ? 1.401 -5.847 -11.487 1.00 94.56 194 ILE A CA 1
ATOM 1536 C C . ILE A 1 194 ? 1.488 -5.282 -10.058 1.00 94.56 194 ILE A C 1
ATOM 1538 O O . ILE A 1 194 ? 1.597 -6.034 -9.090 1.00 94.56 194 ILE A O 1
ATOM 1542 N N . CYS A 1 195 ? 1.442 -3.957 -9.928 1.00 95.62 195 CYS A N 1
ATOM 1543 C CA . CYS A 1 195 ? 1.673 -3.198 -8.704 1.00 95.62 195 CYS A CA 1
ATOM 1544 C C . CYS A 1 195 ? 0.514 -2.221 -8.402 1.00 95.62 195 CYS A C 1
ATOM 1546 O O . CYS A 1 195 ? 0.731 -1.001 -8.326 1.00 95.62 195 CYS A O 1
ATOM 1548 N N . PRO A 1 196 ? -0.727 -2.710 -8.236 1.00 96.25 196 PRO A N 1
ATOM 1549 C CA . PRO A 1 196 ? -1.892 -1.843 -8.066 1.00 96.25 196 PRO A CA 1
ATOM 1550 C C . PRO A 1 196 ? -1.884 -1.077 -6.734 1.00 96.25 196 PRO A C 1
ATOM 1552 O O . PRO A 1 196 ? -2.329 0.074 -6.668 1.00 96.25 196 PRO A O 1
ATOM 1555 N N . THR A 1 197 ? -1.363 -1.664 -5.652 1.00 96.62 197 THR A N 1
ATOM 1556 C CA . THR A 1 197 ? -1.412 -1.054 -4.315 1.00 96.62 197 THR A CA 1
ATOM 1557 C C . THR A 1 197 ? -0.523 0.179 -4.237 1.00 96.62 197 THR A C 1
ATOM 1559 O O . THR A 1 197 ? -0.995 1.248 -3.836 1.00 96.62 197 THR A O 1
ATOM 1562 N N . ILE A 1 198 ? 0.746 0.070 -4.647 1.00 95.81 198 ILE A N 1
ATOM 1563 C CA . ILE A 1 198 ? 1.660 1.225 -4.648 1.00 95.81 198 ILE A CA 1
ATOM 1564 C C . ILE A 1 198 ? 1.181 2.309 -5.607 1.00 95.81 198 ILE A C 1
ATOM 1566 O O . ILE A 1 198 ? 1.251 3.495 -5.282 1.00 95.81 198 ILE A O 1
ATOM 1570 N N . THR A 1 199 ? 0.616 1.920 -6.749 1.00 94.56 199 THR A N 1
ATOM 1571 C CA . THR A 1 199 ? 0.076 2.874 -7.715 1.00 94.56 199 THR A CA 1
ATOM 1572 C C . THR A 1 199 ? -1.078 3.662 -7.101 1.00 94.56 199 THR A C 1
ATOM 1574 O O . THR A 1 199 ? -1.086 4.895 -7.155 1.00 94.56 199 THR A O 1
ATOM 1577 N N . ARG A 1 200 ? -1.987 2.991 -6.383 1.00 94.19 200 ARG A N 1
ATOM 1578 C CA . ARG A 1 200 ? -3.059 3.651 -5.626 1.00 94.19 200 ARG A CA 1
ATOM 1579 C C . ARG A 1 200 ? -2.520 4.597 -4.551 1.00 94.19 200 ARG A C 1
ATOM 1581 O O . ARG A 1 200 ? -3.058 5.693 -4.393 1.00 94.19 200 ARG A O 1
ATOM 1588 N N . VAL A 1 201 ? -1.461 4.210 -3.836 1.00 94.81 201 VAL A N 1
ATOM 1589 C CA . VAL A 1 201 ? -0.809 5.055 -2.815 1.00 94.81 201 VAL A CA 1
ATOM 1590 C C . VAL A 1 201 ? -0.189 6.306 -3.445 1.00 94.81 201 VAL A C 1
ATOM 1592 O O . VAL A 1 201 ? -0.440 7.418 -2.979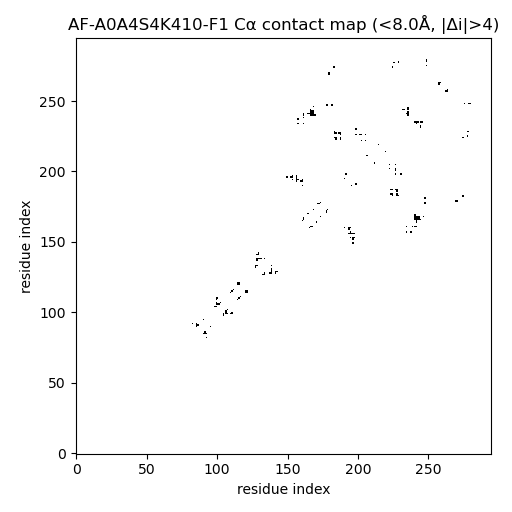 1.00 94.81 201 VAL A O 1
ATOM 1595 N N . LEU A 1 202 ? 0.554 6.163 -4.544 1.00 93.88 202 LEU A N 1
ATOM 1596 C CA . LEU A 1 202 ? 1.163 7.288 -5.261 1.00 93.88 202 LEU A CA 1
ATOM 1597 C C . LEU A 1 202 ? 0.107 8.231 -5.857 1.00 93.88 202 LEU A C 1
ATOM 1599 O O . LEU A 1 202 ? 0.273 9.455 -5.834 1.00 93.88 202 LEU A O 1
ATOM 1603 N N . HIS A 1 203 ? -1.016 7.697 -6.342 1.00 91.44 203 HIS A N 1
ATOM 1604 C CA . HIS A 1 203 ? -2.156 8.512 -6.776 1.00 91.44 203 HIS A CA 1
ATOM 1605 C C . HIS A 1 203 ? -2.828 9.241 -5.619 1.00 91.44 203 HIS A C 1
ATOM 1607 O O . HIS A 1 203 ? -3.168 10.415 -5.765 1.00 91.44 203 HIS A O 1
ATOM 1613 N N . ALA A 1 204 ? -3.002 8.588 -4.469 1.00 90.94 204 ALA A N 1
ATOM 1614 C CA . ALA A 1 204 ? -3.541 9.230 -3.274 1.00 90.94 204 ALA A CA 1
ATOM 1615 C C . ALA A 1 204 ? -2.644 10.383 -2.795 1.00 90.94 204 ALA A C 1
ATOM 1617 O O . ALA A 1 204 ? -3.158 11.437 -2.435 1.00 90.94 204 ALA A O 1
ATOM 1618 N N . PHE A 1 205 ? -1.321 10.221 -2.873 1.00 90.25 205 PHE A N 1
ATOM 1619 C CA . PHE A 1 205 ? -0.362 11.268 -2.524 1.00 90.25 205 PHE A CA 1
ATOM 1620 C C . PHE A 1 205 ? -0.350 12.433 -3.529 1.00 90.25 205 PHE A C 1
ATOM 1622 O O . PHE A 1 205 ? -0.258 13.598 -3.152 1.00 90.25 205 PHE A O 1
ATOM 1629 N N . SER A 1 206 ? -0.463 12.135 -4.825 1.00 88.38 206 SER A N 1
ATOM 1630 C CA . SER A 1 206 ? -0.351 13.133 -5.901 1.00 88.38 206 SER A CA 1
ATOM 1631 C C . SER A 1 206 ? -1.672 13.803 -6.303 1.00 88.38 206 SER A C 1
ATOM 1633 O O . SER A 1 206 ? -1.669 14.735 -7.117 1.00 88.38 206 SER A O 1
ATOM 1635 N N . THR A 1 207 ? -2.811 13.351 -5.766 1.00 86.56 207 THR A N 1
ATOM 1636 C CA . THR A 1 207 ? -4.143 13.834 -6.152 1.00 86.56 207 THR A CA 1
ATOM 1637 C C . THR A 1 207 ? -4.968 14.286 -4.957 1.00 86.56 207 THR A C 1
ATOM 1639 O O . THR A 1 207 ? -5.327 13.491 -4.096 1.00 86.56 207 THR A O 1
ATOM 1642 N N . THR A 1 208 ? -5.382 15.554 -4.974 1.00 84.44 208 THR A N 1
ATOM 1643 C CA . THR A 1 208 ? -6.298 16.107 -3.967 1.00 84.44 208 THR A CA 1
ATOM 1644 C C . THR A 1 208 ? -7.763 15.797 -4.293 1.00 84.44 208 THR A C 1
ATOM 1646 O O . THR A 1 208 ? -8.122 15.586 -5.454 1.00 84.44 208 THR A O 1
ATOM 1649 N N . ALA A 1 209 ? -8.643 15.827 -3.284 1.00 79.00 209 ALA A N 1
ATOM 1650 C CA . ALA A 1 209 ? -10.082 15.587 -3.458 1.00 79.00 209 ALA A CA 1
ATOM 1651 C C . ALA A 1 209 ? -10.725 16.540 -4.487 1.00 79.00 209 ALA A C 1
ATOM 1653 O O . ALA A 1 209 ? -11.426 16.096 -5.393 1.00 79.00 209 ALA A O 1
ATOM 1654 N N . LYS A 1 210 ? -10.384 17.837 -4.429 1.00 81.00 210 LYS A N 1
ATOM 1655 C CA . LYS A 1 210 ? -10.859 18.852 -5.387 1.00 81.00 210 LYS A CA 1
ATOM 1656 C C . LYS A 1 210 ? -10.436 18.555 -6.827 1.00 81.00 210 LYS A C 1
ATOM 1658 O O . LYS A 1 210 ? -11.175 18.854 -7.761 1.00 81.00 210 LYS A O 1
ATOM 1663 N N . GLN A 1 211 ? -9.243 17.988 -7.015 1.00 81.94 211 GLN A N 1
ATOM 1664 C CA . GLN A 1 211 ? -8.787 17.582 -8.341 1.00 81.94 211 GLN A CA 1
ATOM 1665 C C . GLN A 1 211 ? -9.598 16.394 -8.851 1.00 81.94 211 GLN A C 1
ATOM 1667 O O . GLN A 1 211 ? -10.002 16.431 -10.002 1.00 81.94 211 GLN A O 1
ATOM 1672 N N . ARG A 1 212 ? -9.919 15.400 -8.008 1.00 78.00 212 ARG A N 1
ATOM 1673 C CA . ARG A 1 212 ? -10.753 14.252 -8.420 1.00 78.00 212 ARG A CA 1
ATOM 1674 C C . ARG A 1 212 ? -12.097 14.682 -9.009 1.00 78.00 212 ARG A C 1
ATOM 1676 O O . ARG A 1 212 ? -12.502 14.123 -10.016 1.00 78.00 212 ARG A O 1
ATOM 1683 N N . GLN A 1 213 ? -12.725 15.699 -8.422 1.00 76.81 213 GLN A N 1
ATOM 1684 C CA . GLN A 1 213 ? -14.027 16.218 -8.857 1.00 76.81 213 GLN A CA 1
ATOM 1685 C C . GLN A 1 213 ? -13.964 17.061 -10.144 1.00 76.81 213 GLN A C 1
ATOM 1687 O O . GLN A 1 213 ? -14.937 17.111 -10.880 1.00 76.81 213 GLN A O 1
ATOM 1692 N N . ASN A 1 214 ? -12.833 17.714 -10.436 1.00 76.75 214 ASN A N 1
ATOM 1693 C CA . ASN A 1 214 ? -12.703 18.688 -11.534 1.00 76.75 214 ASN A CA 1
ATOM 1694 C C . ASN A 1 214 ? -11.708 18.246 -12.623 1.00 76.75 214 ASN A C 1
ATOM 1696 O O . ASN A 1 214 ? -11.100 19.078 -13.307 1.00 76.75 214 ASN A O 1
ATOM 1700 N N . ASN A 1 215 ? -11.443 16.945 -12.732 1.00 67.31 215 ASN A N 1
ATOM 1701 C CA . ASN A 1 215 ? -10.351 16.444 -13.556 1.00 67.31 215 ASN A CA 1
ATOM 1702 C C . ASN A 1 215 ? -10.683 16.543 -15.055 1.00 67.31 215 ASN A C 1
ATOM 1704 O O . ASN A 1 215 ? -11.506 15.801 -15.577 1.00 67.31 215 ASN A O 1
ATOM 1708 N N . LYS A 1 216 ? -9.969 17.427 -15.761 1.00 75.38 216 LYS A N 1
ATOM 1709 C CA . LYS A 1 216 ? -9.853 17.400 -17.227 1.00 75.38 216 LYS A CA 1
ATOM 1710 C C . LYS A 1 216 ? -8.868 16.296 -17.645 1.00 75.38 216 LYS A C 1
ATOM 1712 O O . LYS A 1 216 ? -7.914 16.015 -16.916 1.00 75.38 216 LYS A O 1
ATOM 1717 N N . GLU A 1 217 ? -9.034 15.747 -18.845 1.00 72.75 217 GLU A N 1
ATOM 1718 C CA . GLU A 1 217 ? -8.225 14.626 -19.359 1.00 72.75 217 GLU A CA 1
ATOM 1719 C C . GLU A 1 217 ? -6.709 14.927 -19.390 1.00 72.75 217 GLU A C 1
ATOM 1721 O O . GLU A 1 217 ? -5.876 14.131 -18.953 1.00 72.75 217 GLU A O 1
ATOM 1726 N N . GLY A 1 218 ? -6.315 16.135 -19.810 1.00 76.56 218 GLY A N 1
ATOM 1727 C CA . GLY A 1 218 ? -4.901 16.533 -19.892 1.00 76.56 218 GLY A CA 1
ATOM 1728 C C . GLY A 1 218 ? -4.130 16.462 -18.555 1.00 76.56 218 GLY A C 1
ATOM 1729 O O . GLY A 1 218 ? -3.038 15.888 -18.507 1.00 76.56 218 GLY A O 1
ATOM 1730 N N . PRO A 1 219 ? -4.638 17.051 -17.456 1.00 80.69 219 PRO A N 1
ATOM 1731 C CA . PRO A 1 219 ? -4.073 16.891 -16.114 1.00 80.69 219 PRO A CA 1
ATOM 1732 C C . PRO A 1 219 ? -3.932 15.440 -15.632 1.00 80.69 219 PRO A C 1
ATOM 1734 O O . PRO A 1 219 ? -2.928 15.126 -14.988 1.00 80.69 219 PRO A O 1
ATOM 1737 N N . ILE A 1 220 ? -4.885 14.561 -15.955 1.00 80.25 220 ILE A N 1
ATOM 1738 C CA . ILE A 1 220 ? -4.839 13.139 -15.574 1.00 80.25 220 ILE A CA 1
ATOM 1739 C C . ILE A 1 220 ? -3.647 12.457 -16.248 1.00 80.25 220 ILE A C 1
ATOM 1741 O O . ILE A 1 220 ? -2.812 11.854 -15.574 1.00 80.25 220 ILE A O 1
ATOM 1745 N N . GLN A 1 221 ? -3.489 12.646 -17.558 1.00 81.31 221 GLN A N 1
ATOM 1746 C CA . GLN A 1 221 ? -2.380 12.062 -18.320 1.00 81.31 221 GLN A CA 1
ATOM 1747 C C . GLN A 1 221 ? -1.007 12.526 -17.807 1.00 81.31 221 GLN A C 1
ATOM 1749 O O . GLN A 1 221 ? -0.061 11.739 -17.721 1.00 81.31 221 GLN A O 1
ATOM 1754 N N . ARG A 1 222 ? -0.879 13.796 -17.392 1.00 84.56 222 ARG A N 1
ATOM 1755 C CA . ARG A 1 222 ? 0.363 14.293 -16.769 1.00 84.56 222 ARG A CA 1
ATOM 1756 C C . ARG A 1 222 ? 0.660 13.601 -15.439 1.00 84.56 222 ARG A C 1
ATOM 1758 O O . ARG A 1 222 ? 1.826 13.342 -15.150 1.00 84.56 222 ARG A O 1
ATOM 1765 N N . LYS A 1 223 ? -0.364 13.306 -14.635 1.00 87.56 223 LYS A N 1
ATOM 1766 C CA . LYS A 1 223 ? -0.202 12.585 -13.365 1.00 87.56 223 LYS A CA 1
ATOM 1767 C C . LYS A 1 223 ? 0.215 11.145 -13.590 1.00 87.56 223 LYS A C 1
ATOM 1769 O O . LYS A 1 223 ? 1.180 10.722 -12.970 1.00 87.56 223 LYS A O 1
ATOM 1774 N N . VAL A 1 224 ? -0.430 10.448 -14.524 1.00 88.75 224 VAL A N 1
ATOM 1775 C CA . VAL A 1 224 ? -0.047 9.086 -14.923 1.00 88.75 224 VAL A CA 1
ATOM 1776 C C . VAL A 1 224 ? 1.435 9.030 -15.291 1.00 88.75 224 VAL A C 1
ATOM 1778 O O . VAL A 1 224 ? 2.166 8.200 -14.763 1.00 88.75 224 VAL A O 1
ATOM 1781 N N . ARG A 1 225 ? 1.926 9.981 -16.098 1.00 88.88 225 ARG A N 1
ATOM 1782 C CA . ARG A 1 225 ? 3.359 10.055 -16.435 1.00 88.88 225 ARG A CA 1
ATOM 1783 C C . ARG A 1 225 ? 4.257 10.287 -15.217 1.00 88.88 225 ARG A C 1
ATOM 1785 O O . ARG A 1 225 ? 5.313 9.676 -15.133 1.00 88.88 225 ARG A O 1
ATOM 1792 N N . ARG A 1 226 ? 3.866 11.152 -14.275 1.00 90.75 226 ARG A N 1
ATOM 1793 C CA . ARG A 1 226 ? 4.657 11.428 -13.058 1.00 90.75 226 ARG A CA 1
ATOM 1794 C C . ARG A 1 226 ? 4.679 10.243 -12.096 1.00 90.75 226 ARG A C 1
ATOM 1796 O O . ARG A 1 226 ? 5.738 9.912 -11.578 1.00 90.75 226 ARG A O 1
ATOM 1803 N N . VAL A 1 227 ? 3.528 9.610 -11.878 1.00 93.56 227 VAL A N 1
ATOM 1804 C CA . VAL A 1 227 ? 3.410 8.406 -11.046 1.00 93.56 227 VAL A CA 1
ATOM 1805 C C . VAL A 1 227 ? 4.190 7.259 -11.684 1.00 93.56 227 VAL A C 1
ATOM 1807 O O . VAL A 1 227 ? 4.980 6.623 -10.998 1.00 93.56 227 VAL A O 1
ATOM 1810 N N . GLY A 1 228 ? 4.056 7.059 -12.999 1.00 93.25 228 GLY A N 1
ATOM 1811 C CA . GLY A 1 228 ? 4.840 6.078 -13.750 1.00 93.25 228 GLY A CA 1
ATOM 1812 C C . GLY A 1 228 ? 6.341 6.328 -13.648 1.00 93.25 228 GLY A C 1
ATOM 1813 O O . GLY A 1 228 ? 7.087 5.414 -13.323 1.00 93.25 228 GLY A O 1
ATOM 1814 N N . ALA A 1 229 ? 6.788 7.572 -13.831 1.00 92.06 229 ALA A N 1
ATOM 1815 C CA . ALA A 1 229 ? 8.191 7.940 -13.662 1.00 92.06 229 ALA A CA 1
ATOM 1816 C C . ALA A 1 229 ? 8.712 7.624 -12.248 1.00 92.06 229 ALA A C 1
ATOM 1818 O O . ALA A 1 229 ? 9.764 7.005 -12.109 1.00 92.06 229 ALA A O 1
ATOM 1819 N N . ALA A 1 230 ? 7.963 7.992 -11.204 1.00 94.00 230 ALA A N 1
ATOM 1820 C CA . ALA A 1 230 ? 8.328 7.686 -9.823 1.00 94.00 230 ALA A CA 1
ATOM 1821 C C . ALA A 1 230 ? 8.395 6.172 -9.568 1.00 94.00 230 ALA A C 1
ATOM 1823 O O . ALA A 1 230 ? 9.346 5.694 -8.957 1.00 94.00 230 ALA A O 1
ATOM 1824 N N . LEU A 1 231 ? 7.424 5.410 -10.074 1.00 94.31 231 LEU A N 1
ATOM 1825 C CA . LEU A 1 231 ? 7.384 3.959 -9.922 1.00 94.31 231 LEU A CA 1
ATOM 1826 C C . LEU A 1 231 ? 8.583 3.281 -10.599 1.00 94.31 231 LEU A C 1
ATOM 1828 O O . LEU A 1 231 ? 9.207 2.406 -10.005 1.00 94.31 231 LEU A O 1
ATOM 1832 N N . LEU A 1 232 ? 8.942 3.724 -11.807 1.00 94.19 232 LEU A N 1
ATOM 1833 C CA . LEU A 1 232 ? 10.110 3.231 -12.538 1.00 94.19 232 LEU A CA 1
ATOM 1834 C C . LEU A 1 232 ? 11.417 3.496 -11.778 1.00 94.19 232 LEU A C 1
ATOM 1836 O O . LEU A 1 232 ? 12.257 2.604 -11.687 1.00 94.19 232 LEU A O 1
ATOM 1840 N N . LEU A 1 233 ? 11.571 4.690 -11.195 1.00 93.06 233 LEU A N 1
ATOM 1841 C CA . LEU A 1 233 ? 12.733 5.026 -10.368 1.00 93.06 233 LEU A CA 1
ATOM 1842 C C . LEU A 1 233 ? 12.804 4.145 -9.117 1.00 93.06 233 LEU A C 1
ATOM 1844 O O . LEU A 1 233 ? 13.836 3.535 -8.858 1.00 93.06 233 LEU A O 1
ATOM 1848 N N . LEU A 1 234 ? 11.697 4.009 -8.382 1.00 94.50 234 LEU A N 1
ATOM 1849 C CA . LEU A 1 234 ? 11.640 3.179 -7.175 1.00 94.50 234 LEU A CA 1
ATOM 1850 C C . LEU A 1 234 ? 11.945 1.704 -7.471 1.00 94.50 234 LEU A C 1
ATOM 1852 O O . LEU A 1 234 ? 12.651 1.055 -6.702 1.00 94.50 234 LEU A O 1
ATOM 1856 N N . LEU A 1 235 ? 11.451 1.166 -8.590 1.00 94.88 235 LEU A N 1
ATOM 1857 C CA . LEU A 1 235 ? 11.748 -0.206 -9.011 1.00 94.88 235 LEU A CA 1
ATOM 1858 C C . LEU A 1 235 ? 13.206 -0.387 -9.449 1.00 94.88 235 LEU A C 1
ATOM 1860 O O . LEU A 1 235 ? 13.773 -1.454 -9.200 1.00 94.88 235 LEU A O 1
ATOM 1864 N N . GLY A 1 236 ? 13.805 0.633 -10.067 1.00 92.88 236 GLY A N 1
ATOM 1865 C CA . GLY A 1 236 ? 15.221 0.655 -10.435 1.00 92.88 236 GLY A CA 1
ATOM 1866 C C . GLY A 1 236 ? 16.168 0.777 -9.236 1.00 92.88 236 GLY A C 1
ATOM 1867 O O . GLY A 1 236 ? 17.279 0.254 -9.286 1.00 92.88 236 GLY A O 1
ATOM 1868 N N . GLU A 1 237 ? 15.743 1.437 -8.155 1.00 93.19 237 GLU A N 1
ATOM 1869 C CA . GLU A 1 237 ? 16.488 1.481 -6.886 1.00 93.19 237 GLU A CA 1
ATOM 1870 C C . GLU A 1 237 ? 16.312 0.199 -6.074 1.00 93.19 237 GLU A C 1
ATOM 1872 O O . GLU A 1 237 ? 17.256 -0.301 -5.468 1.00 93.19 237 GLU A O 1
ATOM 1877 N N . ARG A 1 238 ? 15.117 -0.395 -6.116 1.00 92.81 238 ARG A N 1
ATOM 1878 C CA . ARG A 1 238 ? 14.850 -1.684 -5.473 1.00 92.81 238 ARG A CA 1
ATOM 1879 C C . ARG A 1 238 ? 15.717 -2.811 -6.038 1.00 92.81 238 ARG A C 1
ATOM 1881 O O . ARG A 1 238 ? 16.084 -3.720 -5.297 1.00 92.81 238 ARG A O 1
ATOM 1888 N N . SER A 1 239 ? 15.975 -2.815 -7.345 1.00 93.50 239 SER A N 1
ATOM 1889 C CA . SER A 1 239 ? 16.768 -3.860 -7.992 1.00 93.50 239 SER A CA 1
ATOM 1890 C C . SER A 1 239 ? 17.581 -3.306 -9.152 1.00 93.50 239 SER A C 1
ATOM 1892 O O . SER A 1 239 ? 17.020 -2.778 -10.108 1.00 93.50 239 SER A O 1
ATOM 1894 N N . GLN A 1 240 ? 18.896 -3.538 -9.122 1.00 91.12 240 GLN A N 1
ATOM 1895 C CA . GLN A 1 240 ? 19.792 -3.193 -10.232 1.00 91.12 240 GLN A CA 1
ATOM 1896 C C . GLN A 1 240 ? 19.477 -3.976 -11.513 1.00 91.12 240 GLN A C 1
ATOM 1898 O O . GLN A 1 240 ? 19.814 -3.522 -12.600 1.00 91.12 240 GLN A O 1
ATOM 1903 N N . ALA A 1 241 ? 18.783 -5.116 -11.409 1.00 90.94 241 ALA A N 1
ATOM 1904 C CA . ALA A 1 241 ? 18.304 -5.843 -12.579 1.00 90.94 241 ALA A CA 1
ATOM 1905 C C . ALA A 1 241 ? 17.248 -5.044 -13.357 1.00 90.94 241 ALA A C 1
ATOM 1907 O O . ALA A 1 241 ? 17.137 -5.217 -14.565 1.00 90.94 241 ALA A O 1
ATOM 1908 N N . ASN A 1 242 ? 16.499 -4.147 -12.701 1.00 93.25 242 ASN A N 1
ATOM 1909 C CA . ASN A 1 242 ? 15.513 -3.269 -13.338 1.00 93.25 242 ASN A CA 1
ATOM 1910 C C . ASN A 1 242 ? 16.194 -2.039 -13.969 1.00 93.25 242 ASN A C 1
ATOM 1912 O O . ASN A 1 242 ? 15.863 -0.888 -13.674 1.00 93.25 242 ASN A O 1
ATOM 1916 N N . SER A 1 243 ? 17.192 -2.278 -14.814 1.00 92.31 243 SER A N 1
ATOM 1917 C CA . SER A 1 243 ? 18.062 -1.251 -15.382 1.00 92.31 243 SER A CA 1
ATOM 1918 C C . SER A 1 243 ? 17.559 -0.663 -16.701 1.00 92.31 243 SER A C 1
ATOM 1920 O O . SER A 1 243 ? 18.167 0.290 -17.183 1.00 92.31 243 SER A O 1
ATOM 1922 N N . TYR A 1 244 ? 16.455 -1.156 -17.284 1.00 92.12 244 TYR A N 1
ATOM 1923 C CA . TYR A 1 244 ? 15.947 -0.703 -18.592 1.00 92.12 244 TYR A CA 1
ATOM 1924 C C . TYR A 1 244 ? 15.869 0.824 -18.697 1.00 92.12 244 TYR A C 1
ATOM 1926 O O . TYR A 1 244 ? 16.472 1.431 -19.579 1.00 92.12 244 TYR A O 1
ATOM 1934 N N . VAL A 1 245 ? 15.206 1.461 -17.730 1.00 90.25 245 VAL A N 1
ATOM 1935 C CA . VAL A 1 245 ? 15.033 2.920 -17.709 1.00 90.25 245 VAL A CA 1
ATOM 1936 C C . VAL A 1 245 ? 16.366 3.649 -17.547 1.00 90.25 245 VAL A C 1
ATOM 1938 O O . VAL A 1 245 ? 16.588 4.662 -18.205 1.00 90.25 245 VAL A O 1
ATOM 1941 N N . LYS A 1 246 ? 17.274 3.119 -16.717 1.00 89.38 246 LYS A N 1
ATOM 1942 C CA . LYS A 1 246 ? 18.618 3.681 -16.515 1.00 89.38 246 LYS A CA 1
ATOM 1943 C C . LYS A 1 246 ? 19.429 3.635 -17.816 1.00 89.38 246 LYS A C 1
ATOM 1945 O O . LYS A 1 246 ? 20.052 4.631 -18.164 1.00 89.38 246 LYS A O 1
ATOM 1950 N N . HIS A 1 247 ? 19.360 2.535 -18.569 1.00 89.06 247 HIS A N 1
ATOM 1951 C CA . HIS A 1 247 ? 20.039 2.405 -19.863 1.00 89.06 247 HIS A CA 1
ATOM 1952 C C . HIS A 1 247 ? 19.462 3.332 -20.930 1.00 89.06 247 HIS A C 1
ATOM 1954 O O . HIS A 1 247 ? 20.229 4.017 -21.600 1.00 89.06 247 HIS A O 1
ATOM 1960 N N . VAL A 1 248 ? 18.133 3.400 -21.065 1.00 88.81 248 VAL A N 1
ATOM 1961 C CA . VAL A 1 248 ? 17.497 4.312 -22.027 1.00 88.81 248 VAL A CA 1
ATOM 1962 C C . VAL A 1 248 ? 17.888 5.756 -21.719 1.00 88.81 248 VAL A C 1
ATOM 1964 O O . VAL A 1 248 ? 18.360 6.470 -22.597 1.00 88.81 248 VAL A O 1
ATOM 1967 N N . ILE A 1 249 ? 17.768 6.188 -20.463 1.00 85.56 249 ILE A N 1
ATOM 1968 C CA . ILE A 1 249 ? 18.142 7.552 -20.071 1.00 85.56 249 ILE A CA 1
ATOM 1969 C C . ILE A 1 249 ? 19.639 7.796 -20.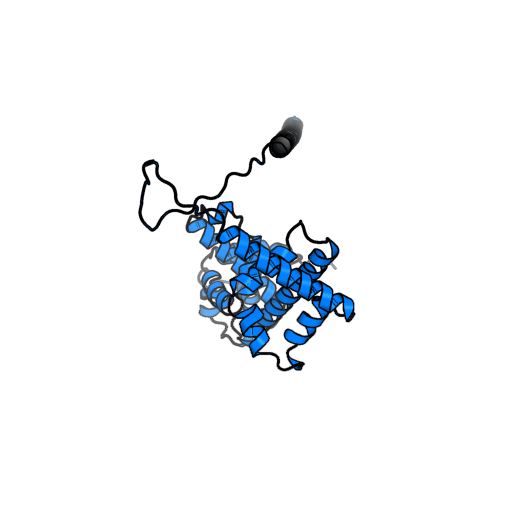271 1.00 85.56 249 ILE A C 1
ATOM 1971 O O . ILE A 1 249 ? 20.010 8.865 -20.748 1.00 85.56 249 ILE A O 1
ATOM 1975 N N . GLY A 1 250 ? 20.483 6.808 -19.962 1.00 85.88 250 GLY A N 1
ATOM 1976 C CA . GLY A 1 250 ? 21.919 6.852 -20.221 1.00 85.88 250 GLY A CA 1
ATOM 1977 C C . GLY A 1 250 ? 22.223 7.151 -21.687 1.00 85.88 250 GLY A C 1
ATOM 1978 O O . GLY A 1 250 ? 22.927 8.117 -21.956 1.00 85.88 250 GLY A O 1
ATOM 1979 N N . LEU A 1 251 ? 21.610 6.411 -22.619 1.00 84.50 251 LEU A N 1
ATOM 1980 C CA . LEU A 1 251 ? 21.754 6.631 -24.065 1.00 84.50 251 LEU A CA 1
ATOM 1981 C C . LEU A 1 251 ? 21.354 8.058 -24.473 1.00 84.50 251 LEU A C 1
ATOM 1983 O O . LEU A 1 251 ? 22.096 8.734 -25.189 1.00 84.50 251 LEU A O 1
ATOM 1987 N N . TYR A 1 252 ? 20.213 8.543 -23.975 1.00 79.62 252 TYR A N 1
ATOM 1988 C CA . TYR A 1 252 ? 19.708 9.882 -24.290 1.00 79.62 252 TYR A CA 1
ATOM 1989 C C . TYR A 1 252 ? 20.558 11.016 -23.702 1.00 79.62 252 TYR A C 1
ATOM 1991 O O . TYR A 1 252 ? 20.687 12.061 -24.335 1.00 79.62 252 TYR A O 1
ATOM 1999 N N . LEU A 1 253 ? 21.130 10.840 -22.508 1.00 77.06 253 LEU A N 1
ATOM 2000 C CA . LEU A 1 253 ? 21.962 11.853 -21.850 1.00 77.06 253 LEU A CA 1
ATOM 2001 C C . LEU A 1 253 ? 23.424 11.824 -22.311 1.00 77.06 253 LEU A C 1
ATOM 2003 O O . LEU A 1 253 ? 24.084 12.859 -22.250 1.00 77.06 253 LEU A O 1
ATOM 2007 N N . SER A 1 254 ? 23.935 10.683 -22.786 1.00 70.94 254 SER A N 1
ATOM 2008 C CA . SER A 1 254 ? 25.293 10.577 -23.341 1.00 70.94 254 SER A CA 1
ATOM 2009 C C . SER A 1 254 ? 25.413 11.128 -24.764 1.00 70.94 254 SER A C 1
ATOM 2011 O O . SER A 1 254 ? 26.501 11.501 -25.198 1.00 70.94 254 SER A O 1
ATOM 2013 N N . TYR A 1 255 ? 24.304 11.188 -25.507 1.00 60.12 255 TYR A N 1
ATOM 2014 C CA . TYR A 1 255 ? 24.318 11.619 -26.906 1.00 60.12 255 TYR A CA 1
ATOM 2015 C C . TYR A 1 255 ? 24.693 13.109 -27.096 1.00 60.12 255 TYR A C 1
ATOM 2017 O O . TYR A 1 255 ? 25.554 13.398 -27.929 1.00 60.12 255 TYR A O 1
ATOM 2025 N N . PRO A 1 256 ? 24.163 14.074 -26.312 1.00 58.47 256 PRO A N 1
ATOM 2026 C CA . PRO A 1 256 ? 24.535 15.486 -26.438 1.00 58.47 256 PRO A CA 1
ATOM 2027 C C . PRO A 1 256 ? 25.991 15.772 -26.042 1.00 58.47 256 PRO A C 1
ATOM 2029 O O . PRO A 1 256 ? 26.632 16.639 -26.630 1.00 58.47 256 PRO A O 1
ATOM 2032 N N . THR A 1 257 ? 26.528 15.047 -25.057 1.00 52.78 257 THR A N 1
ATOM 2033 C CA . THR A 1 257 ? 27.909 15.207 -24.569 1.00 52.78 257 THR A CA 1
ATOM 2034 C C . THR A 1 257 ? 28.943 14.674 -25.559 1.00 52.78 257 THR A C 1
ATOM 2036 O O . THR A 1 257 ? 30.023 15.248 -25.674 1.00 52.78 257 THR A O 1
ATOM 2039 N N . LEU A 1 258 ? 28.611 13.639 -26.336 1.00 45.00 258 LEU A N 1
ATOM 2040 C CA . LEU A 1 258 ? 29.458 13.136 -27.425 1.00 45.00 258 LEU A CA 1
ATOM 2041 C C . LEU A 1 258 ? 29.291 13.931 -28.733 1.00 45.00 258 LEU A C 1
ATOM 2043 O 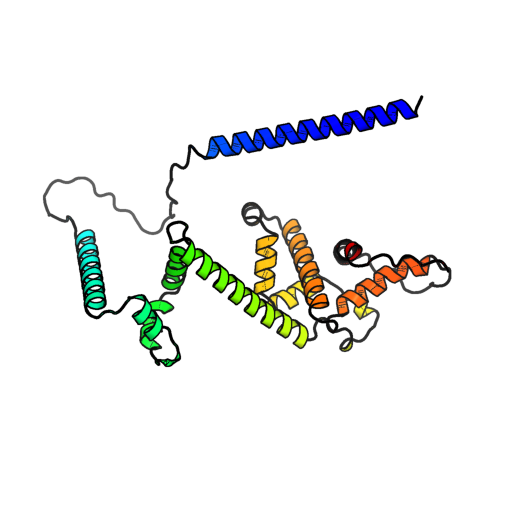O . LEU A 1 258 ? 30.246 14.044 -29.498 1.00 45.00 258 LEU A O 1
ATOM 2047 N N . ALA A 1 259 ? 28.131 14.553 -28.973 1.00 47.09 259 ALA A N 1
ATOM 2048 C CA . ALA A 1 259 ? 27.908 15.428 -30.130 1.00 47.09 259 ALA A CA 1
ATOM 2049 C C . ALA A 1 259 ? 28.717 16.746 -30.072 1.00 47.09 259 ALA A C 1
ATOM 2051 O O . ALA A 1 259 ? 28.982 17.351 -31.110 1.00 47.09 259 ALA A O 1
ATOM 2052 N N . GLY A 1 260 ? 29.185 17.158 -28.886 1.00 49.53 260 GLY A N 1
ATOM 2053 C CA . GLY A 1 260 ? 30.203 18.211 -28.730 1.00 49.53 260 GLY A CA 1
ATOM 2054 C C . GLY A 1 260 ? 31.614 17.791 -29.178 1.00 49.53 260 GLY A C 1
ATOM 2055 O O . GLY A 1 260 ? 32.475 18.641 -29.401 1.00 49.53 260 GLY A O 1
ATOM 2056 N N . SER A 1 261 ? 31.840 16.491 -29.385 1.00 46.84 261 SER A N 1
ATOM 2057 C CA . SER A 1 261 ? 33.134 15.882 -29.703 1.00 46.84 261 SER A CA 1
ATOM 2058 C C . SER A 1 261 ? 33.181 15.385 -31.154 1.00 46.84 261 SER A C 1
ATOM 2060 O O . SER A 1 261 ? 33.399 14.207 -31.385 1.00 46.84 261 SER A O 1
ATOM 2062 N N . ARG A 1 262 ? 32.944 16.269 -32.138 1.00 42.31 262 ARG A N 1
ATOM 206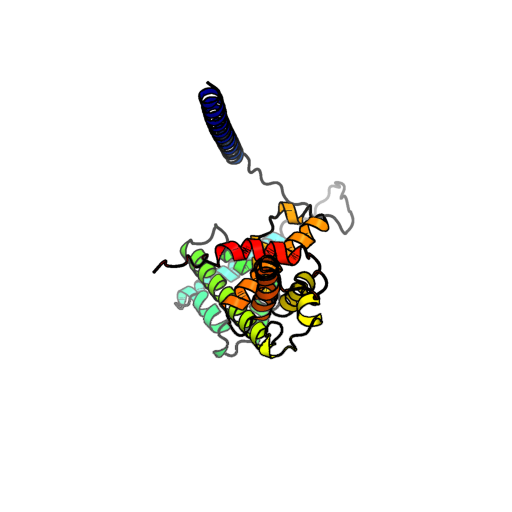3 C CA . ARG A 1 262 ? 33.277 16.211 -33.595 1.00 42.31 262 ARG A CA 1
ATOM 2064 C C . ARG A 1 262 ? 33.225 14.882 -34.411 1.00 42.31 262 ARG A C 1
ATOM 2066 O O . ARG A 1 262 ? 33.580 14.931 -35.585 1.00 42.31 262 ARG A O 1
ATOM 2073 N N . LYS A 1 263 ? 32.785 13.722 -33.907 1.00 43.03 263 LYS A N 1
ATOM 2074 C CA . LYS A 1 263 ? 32.845 12.424 -34.625 1.00 43.03 263 LYS A CA 1
ATOM 2075 C C . LYS A 1 263 ? 31.660 11.474 -34.375 1.00 43.03 263 LYS A C 1
ATOM 2077 O O . LYS A 1 263 ? 31.833 10.263 -34.418 1.00 43.03 263 LYS A O 1
ATOM 2082 N N . ALA A 1 264 ? 30.452 11.986 -34.158 1.00 41.53 264 ALA A N 1
ATOM 2083 C CA . ALA A 1 264 ? 29.239 11.160 -34.152 1.00 41.53 264 ALA A CA 1
ATOM 2084 C C . ALA A 1 264 ? 28.240 11.695 -35.187 1.00 41.53 264 ALA A C 1
ATOM 2086 O O . ALA A 1 264 ? 27.263 12.360 -34.857 1.00 41.53 264 ALA A O 1
ATOM 2087 N N . ALA A 1 265 ? 28.539 11.460 -36.464 1.00 45.97 265 ALA A N 1
ATOM 2088 C CA . ALA A 1 265 ? 27.554 11.549 -37.534 1.00 45.97 265 ALA A CA 1
ATOM 2089 C C . ALA A 1 265 ? 26.954 10.149 -37.735 1.00 45.97 265 ALA A C 1
ATOM 2091 O O . ALA A 1 265 ? 27.700 9.175 -37.701 1.00 45.97 265 ALA A O 1
ATOM 2092 N N . TYR A 1 266 ? 25.639 10.087 -37.973 1.00 43.25 266 TYR A N 1
ATOM 2093 C CA . TYR A 1 266 ? 24.823 8.896 -38.268 1.00 43.25 266 TYR A CA 1
ATOM 2094 C C . TYR A 1 266 ? 24.252 8.081 -37.092 1.00 43.25 266 TYR A C 1
ATOM 2096 O O . TYR A 1 266 ? 24.430 6.873 -37.018 1.00 43.25 266 TYR A O 1
ATOM 2104 N N . ILE A 1 267 ? 23.428 8.711 -36.249 1.00 40.69 267 ILE A N 1
ATOM 2105 C CA . ILE A 1 267 ? 22.153 8.101 -35.819 1.00 40.69 267 ILE A CA 1
ATOM 2106 C C . ILE A 1 267 ? 21.086 9.204 -35.958 1.00 40.69 267 ILE A C 1
ATOM 2108 O O . ILE A 1 267 ? 21.331 10.321 -35.486 1.00 40.69 267 ILE A O 1
ATOM 2112 N N . PRO A 1 268 ? 19.956 8.981 -36.663 1.00 44.56 268 PRO A N 1
ATOM 2113 C CA . PRO A 1 268 ? 18.928 10.005 -36.832 1.00 44.56 268 PRO A CA 1
ATOM 2114 C C . PRO A 1 268 ? 18.450 10.491 -35.462 1.00 44.56 268 PRO A C 1
ATOM 2116 O O . PRO A 1 268 ? 18.316 9.707 -34.525 1.00 44.56 268 PRO A O 1
ATOM 2119 N N . ALA A 1 269 ? 18.257 11.806 -35.345 1.00 48.53 269 ALA A N 1
ATOM 2120 C CA . ALA A 1 269 ? 17.893 12.488 -34.111 1.00 48.53 269 ALA A CA 1
ATOM 2121 C C . ALA A 1 269 ? 16.770 11.738 -33.377 1.00 48.53 269 ALA A C 1
ATOM 2123 O O . ALA A 1 269 ? 15.621 11.739 -33.822 1.00 48.53 269 ALA A O 1
ATOM 2124 N N . LEU A 1 270 ? 17.115 11.084 -32.262 1.00 51.50 270 LEU A N 1
ATOM 2125 C CA . LEU A 1 270 ? 16.146 10.370 -31.440 1.00 51.50 270 LEU A CA 1
ATOM 2126 C C . LEU A 1 270 ? 15.015 11.340 -31.060 1.00 51.50 270 LEU A C 1
ATOM 2128 O O . LEU A 1 270 ? 15.299 12.462 -30.623 1.00 51.50 270 LEU A O 1
ATOM 2132 N N . PRO A 1 271 ? 13.738 10.948 -31.206 1.00 48.88 271 PRO A N 1
ATOM 2133 C CA . PRO A 1 271 ? 12.626 11.854 -30.977 1.00 48.88 271 PRO A CA 1
ATOM 2134 C C . PRO A 1 271 ? 12.659 12.385 -29.541 1.00 48.88 271 PRO A C 1
ATOM 2136 O O . PRO A 1 271 ? 12.734 11.621 -28.574 1.00 48.88 271 PRO A O 1
ATOM 2139 N N . HIS A 1 272 ? 12.584 13.712 -29.401 1.00 54.09 272 HIS A N 1
ATOM 2140 C CA . HIS A 1 272 ? 12.413 14.384 -28.118 1.00 54.09 272 HIS A CA 1
ATOM 2141 C C . HIS A 1 272 ? 11.063 13.992 -27.515 1.00 54.09 272 HIS A C 1
ATOM 2143 O O . HIS A 1 272 ? 10.038 14.622 -27.777 1.00 54.09 272 HIS A O 1
ATOM 2149 N N . THR A 1 273 ? 11.037 12.939 -26.702 1.00 56.66 273 THR A N 1
ATOM 2150 C CA . THR A 1 273 ? 9.812 12.548 -26.011 1.00 56.66 273 THR A CA 1
ATOM 2151 C C . THR A 1 273 ? 9.689 13.302 -24.678 1.00 56.66 273 THR A C 1
ATOM 2153 O O . THR A 1 273 ? 10.622 13.335 -23.872 1.00 56.66 273 THR A O 1
ATOM 2156 N N . PRO A 1 274 ? 8.532 13.923 -24.379 1.00 58.44 274 PRO A N 1
ATOM 2157 C CA . PRO A 1 274 ? 8.319 14.648 -23.122 1.00 58.44 274 PRO A CA 1
ATOM 2158 C C . PRO A 1 274 ? 8.402 13.749 -21.873 1.00 58.44 274 PRO A C 1
ATOM 2160 O O . PRO A 1 274 ? 8.523 14.257 -20.760 1.00 58.44 274 PRO A O 1
ATOM 2163 N N . SER A 1 275 ? 8.336 12.425 -22.041 1.00 54.78 275 SER A N 1
ATOM 2164 C CA . SER A 1 275 ? 8.586 11.413 -21.008 1.00 54.78 275 SER A CA 1
ATOM 2165 C C . SER A 1 275 ? 10.011 11.489 -20.455 1.00 54.78 275 SER A C 1
ATOM 2167 O O . SER A 1 275 ? 10.196 11.466 -19.239 1.00 54.78 275 SER A O 1
ATOM 2169 N N . LEU A 1 276 ? 11.009 11.639 -21.326 1.00 59.22 276 LEU A N 1
ATOM 2170 C CA . LEU A 1 276 ? 12.417 11.660 -20.930 1.00 59.22 276 LEU A CA 1
ATOM 2171 C C . LEU A 1 276 ? 12.785 12.934 -20.173 1.00 59.22 276 LEU A C 1
ATOM 2173 O O . LEU A 1 276 ? 13.518 12.859 -19.196 1.00 59.22 276 LEU A O 1
ATOM 2177 N N . ASN A 1 277 ? 12.197 14.079 -20.529 1.00 61.62 277 ASN A N 1
ATOM 2178 C CA . ASN A 1 277 ? 12.426 15.337 -19.809 1.00 61.62 277 ASN A CA 1
ATOM 2179 C C . ASN A 1 277 ? 11.940 15.281 -18.351 1.00 61.62 277 ASN A C 1
ATOM 2181 O O . ASN A 1 277 ? 12.572 15.860 -17.467 1.00 61.62 277 ASN A O 1
ATOM 2185 N N . ILE A 1 278 ? 10.836 14.573 -18.080 1.00 61.66 278 ILE A N 1
ATOM 2186 C CA . ILE A 1 278 ? 10.312 14.393 -16.715 1.00 61.66 278 ILE A CA 1
ATOM 2187 C C . ILE A 1 278 ? 11.281 13.546 -15.885 1.00 61.66 278 ILE A C 1
ATOM 2189 O O . ILE A 1 278 ? 11.604 13.921 -14.762 1.00 61.66 278 ILE A O 1
ATOM 2193 N N . LEU A 1 279 ? 11.776 12.441 -16.448 1.00 60.72 279 LEU A N 1
ATOM 2194 C CA . LEU A 1 279 ? 12.721 11.557 -15.766 1.00 60.72 279 LEU A CA 1
ATOM 2195 C C . LEU A 1 279 ? 14.105 12.193 -15.600 1.00 60.72 279 LEU A C 1
ATOM 2197 O O . LEU A 1 279 ? 14.665 12.129 -14.511 1.00 60.72 279 LEU A O 1
ATOM 2201 N N . ALA A 1 280 ? 14.624 12.863 -16.630 1.00 61.62 280 ALA A N 1
ATOM 2202 C CA . ALA A 1 280 ? 15.897 13.577 -16.580 1.00 61.62 280 ALA A CA 1
ATOM 2203 C C . ALA A 1 280 ? 15.881 14.695 -15.525 1.00 61.62 280 ALA A C 1
ATOM 2205 O O . ALA A 1 280 ? 16.836 14.833 -14.768 1.00 61.62 280 ALA A O 1
ATOM 2206 N N . SER A 1 281 ? 14.773 15.436 -15.398 1.00 60.19 281 SER A N 1
ATOM 2207 C CA . SER A 1 281 ? 14.622 16.462 -14.352 1.00 60.19 281 SER A CA 1
ATOM 2208 C C . SER A 1 281 ? 14.625 15.868 -12.938 1.00 60.19 281 SER A C 1
ATOM 2210 O O . SER A 1 281 ? 15.128 16.491 -12.008 1.00 60.19 281 SER A O 1
ATOM 2212 N N . SER A 1 282 ? 14.069 14.665 -12.760 1.00 53.75 282 SER A N 1
ATOM 2213 C CA . SER A 1 282 ? 14.076 13.955 -11.474 1.00 53.75 282 SER A CA 1
ATOM 2214 C C . SER A 1 282 ? 15.422 13.290 -11.163 1.00 53.75 282 SER A C 1
ATOM 2216 O O . SER A 1 282 ? 15.807 13.222 -10.000 1.00 53.75 282 SER A O 1
ATOM 2218 N N . LEU A 1 283 ? 16.153 12.834 -12.182 1.00 53.84 283 LEU A N 1
ATOM 2219 C CA . LEU A 1 283 ? 17.459 12.182 -12.046 1.00 53.84 283 LEU A CA 1
ATOM 2220 C C . LEU A 1 283 ? 18.637 13.156 -11.976 1.00 53.84 283 LEU A C 1
ATOM 2222 O O . LEU A 1 283 ? 19.671 12.793 -11.425 1.00 53.84 283 LEU A O 1
ATOM 2226 N N . ALA A 1 284 ? 18.485 14.397 -12.447 1.00 54.19 284 ALA A N 1
ATOM 2227 C CA . ALA A 1 284 ? 19.494 15.448 -12.286 1.00 54.19 284 ALA A CA 1
ATOM 2228 C C . ALA A 1 284 ? 19.845 15.725 -10.807 1.00 54.19 284 ALA A C 1
ATOM 2230 O O . ALA A 1 284 ? 20.910 16.258 -10.521 1.00 54.19 284 ALA A O 1
ATOM 2231 N N . PHE A 1 285 ? 18.975 15.333 -9.868 1.00 44.72 285 PHE A N 1
ATOM 2232 C CA . PHE A 1 285 ? 19.238 15.369 -8.425 1.00 44.72 285 PHE A CA 1
ATOM 2233 C C . PHE A 1 285 ? 19.996 14.144 -7.885 1.00 44.72 285 PHE A C 1
ATOM 2235 O O . PHE A 1 285 ? 20.564 14.220 -6.801 1.00 44.72 285 PHE A O 1
ATOM 2242 N N . LEU A 1 286 ? 19.981 13.019 -8.604 1.00 39.47 286 LEU A N 1
ATOM 2243 C CA . LEU A 1 286 ? 20.542 11.733 -8.168 1.00 39.47 286 LEU A CA 1
ATOM 2244 C C . LEU A 1 286 ? 21.906 11.420 -8.791 1.00 39.47 286 LEU A C 1
ATOM 2246 O O . LEU A 1 286 ? 22.569 10.492 -8.341 1.00 39.47 286 LEU A O 1
ATOM 2250 N N . TRP A 1 287 ? 22.336 12.183 -9.797 1.00 44.66 287 TRP A N 1
ATOM 2251 C CA . TRP A 1 287 ? 23.680 12.100 -10.359 1.00 44.66 287 TRP A CA 1
ATOM 2252 C C . TRP A 1 287 ? 24.519 13.254 -9.801 1.00 44.66 287 TRP A C 1
ATOM 2254 O O . TRP A 1 287 ? 24.405 14.376 -10.305 1.00 44.66 287 TRP A O 1
ATOM 2264 N N . PRO A 1 288 ? 25.354 13.046 -8.762 1.00 40.34 288 PRO A N 1
ATOM 2265 C CA . PRO A 1 288 ? 26.366 14.032 -8.431 1.00 40.34 288 PRO A CA 1
ATOM 2266 C C . PRO A 1 288 ? 27.237 14.154 -9.675 1.00 40.34 288 PRO A C 1
ATOM 2268 O O . PRO A 1 288 ? 27.779 13.155 -10.150 1.00 40.34 288 PRO A O 1
ATOM 2271 N N . ALA A 1 289 ? 27.339 15.355 -10.241 1.00 39.28 289 ALA A N 1
ATOM 2272 C CA . ALA A 1 289 ? 28.365 15.626 -11.231 1.00 39.28 289 ALA A CA 1
ATOM 2273 C C . ALA A 1 289 ? 29.693 15.188 -10.607 1.00 39.28 289 ALA A C 1
ATOM 2275 O O . ALA A 1 289 ? 30.122 15.775 -9.613 1.00 39.28 289 ALA A O 1
ATOM 2276 N N . ALA A 1 290 ? 30.287 14.114 -11.129 1.00 37.47 290 ALA A N 1
ATOM 2277 C CA . ALA A 1 290 ? 31.633 13.719 -10.769 1.00 37.47 290 ALA A CA 1
ATOM 2278 C C . ALA A 1 290 ? 32.517 14.924 -11.092 1.00 37.47 290 ALA A C 1
ATOM 2280 O O . ALA A 1 290 ? 32.766 15.222 -12.261 1.00 37.47 290 ALA A O 1
ATOM 2281 N N . GLN A 1 291 ? 32.887 15.692 -10.067 1.00 34.59 291 GLN A N 1
ATOM 2282 C CA . GLN A 1 291 ? 33.873 16.737 -10.247 1.00 34.59 291 GLN A CA 1
ATOM 2283 C C . GLN A 1 291 ? 35.183 16.032 -10.587 1.00 34.59 291 GLN A C 1
ATOM 2285 O O . GLN A 1 291 ? 35.575 15.127 -9.845 1.00 34.59 291 GLN A O 1
ATOM 2290 N N . PRO A 1 292 ? 35.850 16.394 -11.693 1.00 36.06 292 PRO A N 1
ATOM 2291 C CA . PRO A 1 292 ? 37.186 15.893 -11.939 1.00 36.06 292 PRO A CA 1
ATOM 2292 C C . PRO A 1 292 ? 38.068 16.369 -10.783 1.00 36.06 292 PRO A C 1
ATOM 2294 O O . PRO A 1 292 ? 38.234 17.570 -10.565 1.00 36.06 292 PRO A O 1
ATOM 2297 N N . GLN A 1 293 ? 38.581 15.421 -9.999 1.00 36.56 293 GLN A N 1
ATOM 2298 C CA . GLN A 1 293 ? 39.697 15.692 -9.108 1.00 36.56 293 GLN A CA 1
ATOM 2299 C C . GLN A 1 293 ? 40.895 15.969 -10.011 1.00 36.56 293 GLN A C 1
ATOM 2301 O O . GLN A 1 293 ? 41.410 15.065 -10.665 1.00 36.56 293 GLN A O 1
ATOM 2306 N N . ASN A 1 294 ? 41.265 17.243 -10.105 1.00 41.41 294 ASN A N 1
ATOM 2307 C CA . ASN A 1 294 ? 42.507 17.658 -10.734 1.00 41.41 294 ASN A CA 1
ATOM 2308 C C . ASN A 1 294 ? 43.669 17.045 -9.939 1.00 41.41 294 ASN A C 1
ATOM 2310 O O . ASN A 1 294 ? 43.798 17.319 -8.743 1.00 41.41 294 ASN A O 1
ATOM 2314 N N . ALA A 1 295 ? 44.469 16.225 -10.616 1.00 40.97 295 ALA A N 1
ATOM 2315 C CA . ALA A 1 295 ? 45.845 15.907 -10.256 1.00 40.97 295 ALA A CA 1
ATOM 2316 C C . ALA A 1 295 ? 46.768 16.668 -11.212 1.00 40.97 295 ALA A C 1
ATOM 2318 O O . ALA A 1 295 ? 46.392 16.779 -12.404 1.00 40.97 295 ALA A O 1
#

Mean predicted aligned error: 16.48 Å

Secondary structure (DSSP, 8-state):
-HHHHHHHHHHHHHHHHHHHHHHHHHHHHHHHHTTSS----PPPPPP--S----------------HHHHHHHHHHHHHHHHHHHHHHTT--HHHHHHHHH-GGG--HHHHIIIIISSHHHHHHHHHHHHSTTS-HHHHHHHHHHHHHHHHHHHHHHHHHHHHH-TT-GGGS--SHHHHHT--HHHHHHHHHHH-HHHHHHHHHHH--HHHHHT--HHHHHHHHHHHHHHHHHHHHHH-TT--HHHHHHHHHHHHHHHHTSS----S------HHHHHHHHHHTTTS--------

Organism: NCBI:txid98765